Protein AF-A0A5P9XTA6-F1 (afdb_monomer_lite)

pLDDT: mean 73.74, std 13.55, range [32.59, 93.69]

Radius of gyration: 35.02 Å; chains: 1; bounding box: 62×52×84 Å

Structure (mmCIF, N/CA/C/O backbone):
data_AF-A0A5P9XTA6-F1
#
_entry.id   AF-A0A5P9XTA6-F1
#
loop_
_atom_site.group_PDB
_atom_site.id
_atom_site.type_symbol
_atom_site.label_atom_id
_atom_site.label_alt_id
_atom_site.label_comp_id
_atom_site.label_asym_id
_atom_site.label_entity_id
_atom_site.label_seq_id
_atom_site.pdbx_PDB_ins_code
_atom_site.Cartn_x
_atom_site.Cartn_y
_atom_site.Cartn_z
_atom_site.occupancy
_atom_site.B_iso_or_equiv
_atom_site.auth_seq_id
_atom_site.auth_comp_id
_atom_site.auth_asym_id
_atom_site.auth_atom_id
_atom_site.pdbx_PDB_model_num
ATOM 1 N N . MET A 1 1 ? -25.410 19.745 18.274 1.00 51.62 1 MET A N 1
ATOM 2 C CA . MET A 1 1 ? -26.693 19.089 17.943 1.00 51.62 1 MET A CA 1
ATOM 3 C C . MET A 1 1 ? -26.800 17.880 18.859 1.00 51.62 1 MET A C 1
ATOM 5 O O . MET A 1 1 ? -25.803 17.191 18.988 1.00 51.62 1 MET A O 1
ATOM 9 N N . THR A 1 2 ? -27.902 17.682 19.587 1.00 65.56 2 THR A N 1
ATOM 10 C CA . THR A 1 2 ? -28.025 16.529 20.500 1.00 65.56 2 THR A CA 1
ATOM 11 C C . THR A 1 2 ? -28.516 15.327 19.710 1.00 65.56 2 THR A C 1
ATOM 13 O O . THR A 1 2 ? -29.666 15.310 19.272 1.00 65.56 2 THR A O 1
ATOM 16 N N . ILE A 1 3 ? -27.634 14.355 19.515 1.00 70.25 3 ILE A N 1
ATOM 17 C CA . ILE A 1 3 ? -27.931 13.111 18.814 1.00 70.25 3 ILE A CA 1
ATOM 18 C C . ILE A 1 3 ? -28.858 12.260 19.687 1.00 70.25 3 ILE A C 1
ATOM 20 O O . ILE A 1 3 ? -28.579 12.024 20.864 1.00 70.25 3 ILE A O 1
ATOM 24 N N . LYS A 1 4 ? -29.983 11.814 19.117 1.00 70.50 4 LYS A N 1
ATOM 25 C CA . LYS A 1 4 ? -30.991 10.997 19.823 1.00 70.50 4 LYS A CA 1
ATOM 26 C C . LYS A 1 4 ? -30.857 9.502 19.532 1.00 70.50 4 LYS A C 1
ATOM 28 O O . LYS A 1 4 ? -31.325 8.688 20.331 1.00 70.50 4 LYS A O 1
ATOM 33 N N . ASN A 1 5 ? -30.219 9.144 18.417 1.00 77.31 5 ASN A N 1
ATOM 34 C CA . ASN A 1 5 ? -30.013 7.767 17.977 1.00 77.31 5 ASN A CA 1
ATOM 35 C C . ASN A 1 5 ? -28.515 7.452 17.871 1.00 77.31 5 ASN A C 1
ATOM 37 O O . ASN A 1 5 ? -27.747 8.211 17.290 1.00 77.31 5 ASN A O 1
ATOM 41 N N . ILE A 1 6 ? -28.106 6.298 18.397 1.00 76.44 6 ILE A N 1
ATOM 42 C CA . ILE A 1 6 ? -26.722 5.828 18.330 1.00 76.44 6 ILE A CA 1
ATOM 43 C C . ILE A 1 6 ? -26.200 5.662 16.893 1.00 76.44 6 ILE A C 1
ATOM 45 O O . ILE A 1 6 ? -25.005 5.823 16.674 1.00 76.44 6 ILE A O 1
ATOM 49 N N . GLU A 1 7 ? -27.071 5.383 15.918 1.00 78.62 7 GLU A N 1
ATOM 50 C CA . GLU A 1 7 ? -26.707 5.217 14.502 1.00 78.62 7 GLU A CA 1
ATOM 51 C C . GLU A 1 7 ? -26.104 6.490 13.893 1.00 78.62 7 GLU A C 1
ATOM 53 O O . GLU A 1 7 ? -25.181 6.409 13.086 1.00 78.62 7 GLU A O 1
ATOM 58 N N . GLU A 1 8 ? -26.544 7.666 14.346 1.00 78.50 8 GLU A N 1
ATOM 59 C CA . GLU A 1 8 ? -26.011 8.957 13.891 1.00 78.50 8 GLU A CA 1
ATOM 60 C C . GLU A 1 8 ? -24.544 9.144 14.315 1.00 78.50 8 GLU A C 1
ATOM 62 O O . GLU A 1 8 ? -23.771 9.776 13.599 1.00 78.50 8 GLU A O 1
ATOM 67 N N . LEU A 1 9 ? -24.114 8.529 15.427 1.00 80.06 9 LEU A N 1
ATOM 68 C CA . LEU A 1 9 ? -22.714 8.579 15.868 1.00 80.06 9 LEU A CA 1
ATOM 69 C C . LEU A 1 9 ? -21.790 7.778 14.946 1.00 80.06 9 LEU A C 1
ATOM 71 O O . LEU A 1 9 ? -20.617 8.116 14.815 1.00 80.06 9 LEU A O 1
ATOM 75 N N . PHE A 1 10 ? -22.290 6.729 14.290 1.00 81.50 10 PHE A N 1
ATOM 76 C CA . PHE A 1 10 ? -21.461 5.876 13.432 1.00 81.50 10 PHE A CA 1
ATOM 77 C C . PHE A 1 10 ? -21.059 6.538 12.112 1.00 81.50 10 PHE A C 1
ATOM 79 O O . PHE A 1 10 ? -20.103 6.070 11.489 1.00 81.50 10 PHE A O 1
ATOM 86 N N . VAL A 1 11 ? -21.746 7.616 11.719 1.00 83.50 11 VAL A N 1
ATOM 87 C CA . VAL A 1 11 ? -21.452 8.407 10.513 1.00 83.50 11 VAL A CA 1
ATOM 88 C C . VAL A 1 11 ? -20.092 9.103 10.612 1.00 83.50 11 VAL A C 1
ATOM 90 O O . VAL A 1 11 ? -19.448 9.353 9.598 1.00 83.50 11 VAL A O 1
ATOM 93 N N . HIS A 1 12 ? -19.633 9.398 11.828 1.00 83.25 12 HIS A N 1
ATOM 94 C CA . HIS A 1 12 ? -18.354 10.056 12.059 1.00 83.25 12 HIS A CA 1
ATOM 95 C C . HIS A 1 12 ? -17.208 9.047 12.206 1.00 83.25 12 HIS A C 1
ATOM 97 O O . HIS A 1 12 ? -17.403 7.921 12.674 1.00 83.25 12 HIS A O 1
ATOM 103 N N . ASP A 1 13 ? -15.988 9.478 11.878 1.00 81.12 13 ASP A N 1
ATOM 104 C CA . ASP A 1 13 ? -14.751 8.698 11.993 1.00 81.12 13 ASP A CA 1
ATOM 105 C C . ASP A 1 13 ? -13.675 9.438 12.798 1.00 81.12 13 ASP A C 1
ATOM 107 O O . ASP A 1 13 ? -13.728 10.657 12.979 1.00 81.12 13 ASP A O 1
ATOM 111 N N . GLY A 1 14 ? -12.686 8.684 13.287 1.00 84.19 14 GLY A N 1
ATOM 112 C CA . GLY A 1 14 ? -11.486 9.228 13.922 1.00 84.19 14 GLY A CA 1
ATOM 113 C C . GLY A 1 14 ? -11.786 10.206 15.062 1.00 84.19 14 GLY A C 1
ATOM 114 O O . GLY A 1 14 ? -12.495 9.876 16.011 1.00 84.19 14 GLY A O 1
ATOM 115 N N . SER A 1 15 ? -11.221 11.411 14.984 1.00 86.25 15 SER A N 1
ATOM 116 C CA . SER A 1 15 ? -11.354 12.426 16.037 1.00 86.25 15 SER A CA 1
ATOM 117 C C . SER A 1 15 ? -12.766 12.998 16.116 1.00 86.25 15 SER A C 1
ATOM 119 O O . SER A 1 15 ? -13.277 13.177 17.216 1.00 86.25 15 SER A O 1
ATOM 121 N N . ALA A 1 16 ? -13.427 13.213 14.974 1.00 85.75 16 ALA A N 1
ATOM 122 C CA . ALA A 1 16 ? -14.804 13.700 14.924 1.00 85.75 16 ALA A CA 1
ATOM 123 C C . ALA A 1 16 ? -15.766 12.725 15.617 1.00 85.75 16 ALA A C 1
ATOM 125 O O . ALA A 1 16 ? -16.627 13.149 16.383 1.00 85.75 16 ALA A O 1
ATOM 126 N N . PHE A 1 17 ? -15.562 11.419 15.418 1.00 89.69 17 PHE A N 1
ATOM 127 C CA . PHE A 1 17 ? -16.312 10.385 16.127 1.00 89.69 17 PHE A CA 1
ATOM 128 C C . PHE A 1 17 ? -16.151 10.495 17.643 1.00 89.69 17 PHE A C 1
ATOM 130 O O . PHE A 1 17 ? -17.142 10.582 18.362 1.00 89.69 17 PHE A O 1
ATOM 137 N N . VAL A 1 18 ? -14.909 10.510 18.138 1.00 87.88 18 VAL A N 1
ATOM 138 C CA . VAL A 1 18 ? -14.646 10.551 19.585 1.00 87.88 18 VAL A CA 1
ATOM 139 C C . VAL A 1 18 ? -15.237 11.819 20.203 1.00 87.88 18 VAL A C 1
ATOM 141 O O . VAL A 1 18 ? -15.896 11.739 21.238 1.00 87.88 18 VAL A O 1
ATOM 144 N N . THR A 1 19 ? -15.082 12.968 19.546 1.00 88.88 19 THR A N 1
ATOM 145 C CA . THR A 1 19 ? -15.654 14.240 20.002 1.00 88.88 19 THR A CA 1
ATOM 146 C C . THR A 1 19 ? -17.176 14.190 20.099 1.00 88.88 19 THR A C 1
ATOM 148 O O . THR A 1 19 ? -17.733 14.586 21.124 1.00 88.88 19 THR A O 1
ATOM 151 N N . GLU A 1 20 ? -17.864 13.654 19.089 1.00 87.38 20 GLU A N 1
ATOM 152 C CA . GLU A 1 20 ? -19.325 13.530 19.122 1.00 87.38 20 GLU A CA 1
ATOM 153 C C . GLU A 1 20 ? -19.800 12.550 20.201 1.00 87.38 20 GLU A C 1
ATOM 155 O O . GLU A 1 20 ? -20.785 12.818 20.891 1.00 87.38 20 GLU A O 1
ATOM 160 N N . VAL A 1 21 ? -19.082 11.449 20.432 1.00 86.94 21 VAL A N 1
ATOM 161 C CA . VAL A 1 21 ? -19.415 10.515 21.517 1.00 86.94 21 VAL A CA 1
ATOM 162 C C . VAL A 1 21 ? -19.277 11.193 22.887 1.00 86.94 21 VAL A C 1
ATOM 164 O O . VAL A 1 21 ? -20.166 11.050 23.726 1.00 86.94 21 VAL A O 1
ATOM 167 N N . TYR A 1 22 ? -18.221 11.981 23.108 1.00 88.50 22 TYR A N 1
ATOM 168 C CA . TYR A 1 22 ? -18.031 12.746 24.347 1.00 88.50 22 TYR A CA 1
ATOM 169 C C . TYR A 1 22 ? -19.138 13.784 24.561 1.00 88.50 22 TYR A C 1
ATOM 171 O O . TYR A 1 22 ? -19.778 13.801 25.616 1.00 88.50 22 TYR A O 1
ATOM 179 N N . ARG A 1 23 ? -19.441 14.589 23.539 1.00 86.56 23 ARG A N 1
ATOM 180 C CA . ARG A 1 23 ? -20.493 15.613 23.615 1.00 86.56 23 ARG A CA 1
ATOM 181 C C . ARG A 1 23 ? -21.864 15.019 23.902 1.00 86.56 23 ARG A C 1
ATOM 183 O O . ARG A 1 23 ? -22.641 15.605 24.653 1.00 86.56 23 ARG A O 1
ATOM 190 N N . ASN A 1 24 ? -22.180 13.868 23.313 1.00 83.94 24 ASN A N 1
ATOM 191 C CA . ASN A 1 24 ? -23.511 13.286 23.437 1.00 83.94 24 ASN A CA 1
ATOM 192 C C . ASN A 1 24 ? -23.674 12.434 24.701 1.00 83.94 24 ASN A C 1
ATOM 194 O O . ASN A 1 24 ? -24.715 12.558 25.346 1.00 83.94 24 ASN A O 1
ATOM 198 N N . LEU A 1 25 ? -22.664 11.641 25.086 1.00 81.44 25 LEU A N 1
ATOM 199 C CA . LEU A 1 25 ? -22.744 10.726 26.236 1.00 81.44 25 LEU A CA 1
ATOM 200 C C . LEU A 1 25 ? -22.293 11.343 27.562 1.00 81.44 25 LEU A C 1
ATOM 202 O O . LEU A 1 25 ? -22.890 11.043 28.597 1.00 81.44 25 LEU A O 1
ATOM 206 N N . LEU A 1 26 ? -21.247 12.173 27.530 1.00 82.81 26 LEU A N 1
ATOM 207 C CA . LEU A 1 26 ? -20.616 12.776 28.712 1.00 82.81 26 LEU A CA 1
ATOM 208 C C . LEU A 1 26 ? -20.954 14.268 28.875 1.00 82.81 26 LEU A C 1
ATOM 210 O O . LEU A 1 26 ? -20.528 14.875 29.849 1.00 82.81 26 LEU A O 1
ATOM 214 N N . LYS A 1 27 ? -21.665 14.874 27.910 1.00 84.00 27 LYS A N 1
ATOM 215 C CA . LYS A 1 27 ? -22.049 16.303 27.894 1.00 84.00 27 LYS A CA 1
ATOM 216 C C . LYS A 1 27 ? -20.877 17.277 28.081 1.00 84.00 27 LYS A C 1
ATOM 218 O O . LYS A 1 27 ? -21.068 18.418 28.497 1.00 84.00 27 LYS A O 1
ATOM 223 N N . ARG A 1 28 ? -19.671 16.852 27.702 1.00 82.44 28 ARG A N 1
ATOM 224 C CA . ARG A 1 28 ? -18.434 17.640 27.759 1.00 82.44 28 ARG A CA 1
ATOM 225 C C . ARG A 1 28 ? -17.606 17.452 26.496 1.00 82.44 28 ARG A C 1
ATOM 227 O O . ARG A 1 28 ? -17.789 16.474 25.774 1.00 82.44 28 ARG A O 1
ATOM 234 N N . GLU A 1 29 ? -16.665 18.360 26.262 1.00 85.06 29 GLU A N 1
ATOM 235 C CA . GLU A 1 29 ? -15.623 18.136 25.259 1.00 85.06 29 GLU A CA 1
ATOM 236 C C . GLU A 1 29 ? -14.645 17.047 25.720 1.00 85.06 29 GLU A C 1
ATOM 238 O O . GLU A 1 29 ? -14.406 16.895 26.930 1.00 85.06 29 GLU A O 1
ATOM 243 N N . PRO A 1 30 ? -14.056 16.292 24.777 1.00 86.31 30 PRO A N 1
ATOM 244 C CA . PRO A 1 30 ? -12.932 15.440 25.100 1.00 86.31 30 PRO A CA 1
ATOM 245 C C . PRO A 1 30 ? -11.736 16.295 25.519 1.00 86.31 30 PRO A C 1
ATOM 247 O O . PRO A 1 30 ? -11.372 17.278 24.877 1.00 86.31 30 PRO A O 1
ATOM 250 N N . ASP A 1 31 ? -11.116 15.888 26.612 1.00 86.75 31 ASP A N 1
ATOM 251 C CA . ASP A 1 31 ? -9.788 16.322 27.005 1.00 86.75 31 ASP A CA 1
ATOM 252 C C . ASP A 1 31 ? -8.740 15.756 26.034 1.00 86.75 31 ASP A C 1
ATOM 254 O O . ASP A 1 31 ? -8.951 14.708 25.421 1.00 86.75 31 ASP A O 1
ATOM 258 N N . GLU A 1 32 ? -7.596 16.429 25.894 1.00 84.38 32 GLU A N 1
ATOM 259 C CA . GLU A 1 32 ? -6.539 16.019 24.956 1.00 84.38 32 GLU A CA 1
ATOM 260 C C . GLU A 1 32 ? -6.061 14.580 25.225 1.00 84.38 32 GLU A C 1
ATOM 262 O O . GLU A 1 32 ? -5.928 13.772 24.303 1.00 84.38 32 GLU A O 1
ATOM 267 N N . HIS A 1 33 ? -5.916 14.219 26.505 1.00 81.88 33 HIS A N 1
ATOM 268 C CA . HIS A 1 33 ? -5.574 12.863 26.927 1.00 81.88 33 HIS A CA 1
ATOM 269 C C . HIS A 1 33 ? -6.664 11.843 26.574 1.00 81.88 33 HIS A C 1
ATOM 271 O O . HIS A 1 33 ? -6.355 10.798 25.994 1.00 81.88 33 HIS A O 1
ATOM 277 N N . GLY A 1 34 ? -7.929 12.132 26.886 1.00 80.38 34 GLY A N 1
ATOM 278 C CA . GLY A 1 34 ? -9.067 11.289 26.524 1.00 80.38 34 GLY A CA 1
ATOM 279 C C . GLY A 1 34 ? -9.197 11.074 25.014 1.00 80.38 34 GLY A C 1
ATOM 280 O O . GLY A 1 34 ? -9.357 9.939 24.558 1.00 80.38 34 GLY A O 1
ATOM 281 N N . LEU A 1 35 ? -9.041 12.138 24.223 1.00 87.19 35 LEU A N 1
ATOM 282 C CA . LEU A 1 35 ? -9.085 12.072 22.764 1.00 87.19 35 LEU A CA 1
ATOM 283 C C . LEU A 1 35 ? -7.982 11.159 22.217 1.00 87.19 35 LEU A C 1
ATOM 285 O O . LEU A 1 35 ? -8.273 10.220 21.474 1.00 87.19 35 LEU A O 1
ATOM 289 N N . MET A 1 36 ? -6.727 11.385 22.621 1.00 81.38 36 MET A N 1
ATOM 290 C CA . MET A 1 36 ? -5.591 10.558 22.197 1.00 81.38 36 MET A CA 1
ATOM 291 C C . MET A 1 36 ? -5.749 9.095 22.618 1.00 81.38 36 MET A C 1
ATOM 293 O O . MET A 1 36 ? -5.411 8.191 21.854 1.00 81.38 36 MET A O 1
ATOM 297 N N . TYR A 1 37 ? -6.293 8.844 23.807 1.00 81.44 37 TYR A N 1
ATOM 298 C CA . TYR A 1 37 ? -6.523 7.495 24.308 1.00 81.44 37 TYR A CA 1
ATOM 299 C C . TYR A 1 37 ? -7.497 6.702 23.428 1.00 81.44 37 TYR A C 1
ATOM 301 O O . TYR A 1 37 ? -7.197 5.577 23.016 1.00 81.44 37 TYR A O 1
ATOM 309 N N . TYR A 1 38 ? -8.657 7.282 23.107 1.00 81.00 38 TYR A N 1
ATOM 310 C CA . TYR A 1 38 ? -9.660 6.601 22.285 1.00 81.00 38 TYR A CA 1
ATOM 311 C C . TYR A 1 38 ? -9.269 6.540 20.811 1.00 81.00 38 TYR A C 1
ATOM 313 O O . TYR A 1 38 ? -9.526 5.522 20.170 1.00 81.00 38 TYR A O 1
ATOM 321 N N . LEU A 1 39 ? -8.567 7.550 20.292 1.00 84.06 39 LEU A N 1
ATOM 322 C CA . LEU A 1 39 ? -7.939 7.472 18.973 1.00 84.06 39 LEU A CA 1
ATOM 323 C C . LEU A 1 39 ? -6.916 6.335 18.900 1.00 84.06 39 LEU A C 1
ATOM 325 O O . LEU A 1 39 ? -6.933 5.559 17.948 1.00 84.06 39 LEU A O 1
ATOM 329 N N . GLY A 1 40 ? -6.082 6.177 19.930 1.00 74.06 40 GLY A N 1
ATOM 330 C CA . GLY A 1 40 ? -5.137 5.067 20.036 1.00 74.06 40 GLY A CA 1
ATOM 331 C C . GLY A 1 40 ? -5.833 3.706 20.064 1.00 74.06 40 GLY A C 1
ATOM 332 O O . GLY A 1 40 ? -5.380 2.773 19.409 1.00 74.06 40 GLY A O 1
ATOM 333 N N . ARG A 1 41 ? -6.972 3.585 20.755 1.00 76.12 41 ARG A N 1
ATOM 334 C CA . ARG A 1 41 ? -7.782 2.355 20.751 1.00 76.12 41 ARG A CA 1
ATOM 335 C C . ARG A 1 41 ? -8.389 2.062 19.380 1.00 76.12 41 ARG A C 1
ATOM 337 O O . ARG A 1 41 ? -8.320 0.922 18.933 1.00 76.12 41 ARG A O 1
ATOM 344 N N . LEU A 1 42 ? -8.938 3.066 18.699 1.00 77.12 42 LEU A N 1
ATOM 345 C CA . LEU A 1 42 ? -9.445 2.899 17.333 1.00 77.12 42 LEU A CA 1
ATOM 346 C C . LEU A 1 42 ? -8.322 2.455 16.382 1.00 77.12 42 LEU A C 1
ATOM 348 O O . LEU A 1 42 ? -8.512 1.519 15.611 1.00 77.12 42 LEU A O 1
ATOM 352 N N . ALA A 1 43 ? -7.127 3.040 16.508 1.00 72.44 43 ALA A N 1
ATOM 353 C CA . ALA A 1 43 ? -5.945 2.630 15.748 1.00 72.44 43 ALA A CA 1
ATOM 354 C C . ALA A 1 43 ? -5.469 1.201 16.084 1.00 72.44 43 ALA A C 1
ATOM 356 O O . ALA A 1 43 ? -4.914 0.518 15.232 1.00 72.44 43 ALA A O 1
ATOM 357 N N . GLN A 1 44 ? -5.720 0.721 17.306 1.00 64.25 44 GLN A N 1
ATOM 358 C CA . GLN A 1 44 ? -5.440 -0.655 17.741 1.00 64.25 44 GLN A CA 1
ATOM 359 C C . GLN A 1 44 ? -6.522 -1.667 17.315 1.00 64.25 44 GLN A C 1
ATOM 361 O O . GLN A 1 44 ? -6.453 -2.830 17.712 1.00 64.25 44 GLN A O 1
ATOM 366 N N . GLY A 1 45 ? -7.523 -1.249 16.532 1.00 70.25 45 GLY A N 1
ATOM 367 C CA . GLY A 1 45 ? -8.566 -2.129 15.999 1.00 70.25 45 GLY A CA 1
ATOM 368 C C . GLY A 1 45 ? -9.780 -2.321 16.909 1.00 70.25 45 GLY A C 1
ATOM 369 O O . GLY A 1 45 ? -10.601 -3.197 16.643 1.00 70.25 45 GLY A O 1
ATOM 370 N N . TYR A 1 46 ? -9.929 -1.516 17.968 1.00 71.69 46 TYR A N 1
ATOM 371 C CA . TYR A 1 46 ? -11.177 -1.495 18.734 1.00 71.69 46 TYR A CA 1
ATOM 372 C C . TYR A 1 46 ? -12.314 -0.952 17.869 1.00 71.69 46 TYR A C 1
ATOM 374 O O . TYR A 1 46 ? -12.163 0.045 17.161 1.00 71.69 46 TYR A O 1
ATOM 382 N N . SER A 1 47 ? -13.484 -1.573 17.967 1.00 79.88 47 SER A N 1
ATOM 383 C CA . SER A 1 47 ? -14.665 -1.124 17.238 1.00 79.88 47 SER A CA 1
ATOM 384 C C . SER A 1 47 ? -15.265 0.146 17.853 1.00 79.88 47 SER A C 1
ATOM 386 O O . SER A 1 47 ? -15.228 0.365 19.068 1.00 79.88 47 SER A O 1
ATOM 388 N N . LYS A 1 48 ? -15.917 0.967 17.020 1.00 80.38 48 LYS A N 1
ATOM 389 C CA . LYS A 1 48 ? -16.688 2.143 17.470 1.00 80.38 48 LYS A CA 1
ATOM 390 C C . LYS A 1 48 ? -17.726 1.775 18.541 1.00 80.38 48 LYS A C 1
ATOM 392 O O . LYS A 1 48 ? -17.907 2.507 19.511 1.00 80.38 48 LYS A O 1
ATOM 397 N N . ALA A 1 49 ? -18.358 0.606 18.404 1.00 80.00 49 ALA A N 1
ATOM 398 C CA . ALA A 1 49 ? -19.313 0.082 19.377 1.00 80.00 49 ALA A CA 1
ATOM 399 C C . ALA A 1 49 ? -18.663 -0.191 20.746 1.00 80.00 49 ALA A C 1
ATOM 401 O O . ALA A 1 49 ? -19.249 0.123 21.780 1.00 80.00 49 ALA A O 1
ATOM 402 N N . GLU A 1 50 ? -17.440 -0.725 20.778 1.00 74.19 50 GLU A N 1
ATOM 403 C CA . GLU A 1 50 ? -16.703 -0.935 22.028 1.00 74.19 50 GLU A CA 1
ATOM 404 C C . GLU A 1 50 ? -16.290 0.379 22.684 1.00 74.19 50 GLU A C 1
ATOM 406 O O . GLU A 1 50 ? -16.378 0.493 23.905 1.00 74.19 50 GLU A O 1
ATOM 411 N N . VAL A 1 51 ? -15.881 1.374 21.893 1.00 80.88 51 VAL A N 1
ATOM 412 C CA . VAL A 1 51 ? -15.550 2.715 22.397 1.00 80.88 51 VAL A CA 1
ATOM 413 C C . VAL A 1 51 ? -16.779 3.370 23.031 1.00 80.88 51 VAL A C 1
ATOM 415 O O . VAL A 1 51 ? -16.707 3.826 24.172 1.00 80.88 51 VAL A O 1
ATOM 418 N N . ILE A 1 52 ? -17.929 3.333 22.350 1.00 84.31 52 ILE A N 1
ATOM 419 C CA . ILE A 1 52 ? -19.198 3.842 22.888 1.00 84.31 52 ILE A CA 1
ATOM 420 C C . ILE A 1 52 ? -19.592 3.095 24.166 1.00 84.31 52 ILE A C 1
ATOM 422 O O . ILE A 1 52 ? -19.946 3.724 25.159 1.00 84.31 52 ILE A O 1
ATOM 426 N N . ALA A 1 53 ? -19.496 1.763 24.182 1.00 80.31 53 ALA A N 1
ATOM 427 C CA . ALA A 1 53 ? -19.841 0.966 25.356 1.00 80.31 53 ALA A CA 1
ATOM 428 C C . ALA A 1 53 ? -18.902 1.223 26.550 1.00 80.31 53 ALA A C 1
ATOM 430 O O . ALA A 1 53 ? -19.356 1.202 27.693 1.00 80.31 53 ALA A O 1
ATOM 431 N N . GLN A 1 54 ? -17.610 1.474 26.308 1.00 78.50 54 GLN A N 1
ATOM 432 C CA . GLN A 1 54 ? -16.648 1.844 27.352 1.00 78.50 54 GLN A CA 1
ATOM 433 C C . GLN A 1 54 ? -16.958 3.221 27.939 1.00 78.50 54 GLN A C 1
ATOM 435 O O . GLN A 1 54 ? -17.035 3.348 29.161 1.00 78.50 54 GLN A O 1
ATOM 440 N N . LEU A 1 55 ? -17.202 4.219 27.086 1.00 80.88 55 LEU A N 1
ATOM 441 C CA . LEU A 1 55 ? -17.570 5.571 27.510 1.00 80.88 55 LEU A CA 1
ATOM 442 C C . LEU A 1 55 ? -18.909 5.586 28.256 1.00 80.88 55 LEU A C 1
ATOM 444 O O . LEU A 1 55 ? -19.007 6.184 29.321 1.00 80.88 55 LEU A O 1
ATOM 448 N N . ALA A 1 56 ? -19.903 4.838 27.776 1.00 79.38 56 ALA A N 1
ATOM 449 C CA . ALA A 1 56 ? -21.207 4.706 28.425 1.00 79.38 56 ALA A CA 1
ATOM 450 C C . ALA A 1 56 ? -21.177 3.920 29.747 1.00 79.38 56 ALA A C 1
ATOM 452 O O . ALA A 1 56 ? -22.120 3.995 30.532 1.00 79.38 56 ALA A O 1
ATOM 453 N N . LYS A 1 57 ? -20.127 3.125 29.987 1.00 73.94 57 LYS A N 1
ATOM 454 C CA . LYS A 1 57 ? -19.910 2.405 31.251 1.00 73.94 57 LYS A CA 1
ATOM 455 C C . LYS A 1 57 ? -19.070 3.213 32.246 1.00 73.94 57 LYS A C 1
ATOM 457 O O . LYS A 1 57 ? -19.011 2.842 33.418 1.00 73.94 57 LYS A O 1
ATOM 462 N N . SER A 1 58 ? -18.412 4.282 31.798 1.00 73.75 58 SER A N 1
ATOM 463 C CA . SER A 1 58 ? -17.721 5.205 32.694 1.00 73.75 58 SER A CA 1
ATOM 464 C C . SER A 1 58 ? -18.706 5.772 33.717 1.00 73.75 58 SER A C 1
ATOM 466 O O . SER A 1 58 ? -19.858 6.051 33.385 1.00 73.75 58 SER A O 1
ATOM 468 N N . ALA A 1 59 ? -18.239 5.979 34.950 1.00 61.75 59 ALA A N 1
ATOM 469 C CA . ALA A 1 59 ? -19.019 6.635 36.001 1.00 61.75 59 ALA A CA 1
ATOM 470 C C . ALA A 1 59 ? -19.425 8.076 35.628 1.00 61.75 59 ALA A C 1
ATOM 472 O O . ALA A 1 59 ? -20.315 8.641 36.250 1.00 61.75 59 ALA A O 1
ATOM 473 N N . GLU A 1 60 ? -18.784 8.646 34.607 1.00 64.75 60 GLU A N 1
ATOM 474 C CA . GLU A 1 60 ? -19.043 9.988 34.085 1.00 64.75 60 GLU A CA 1
ATOM 475 C C . GLU A 1 60 ? -20.214 10.056 33.086 1.00 64.75 60 GLU A C 1
ATOM 477 O O . GLU A 1 60 ? -20.548 11.137 32.610 1.00 64.75 60 GLU A O 1
ATOM 482 N N . CYS A 1 61 ? -20.833 8.930 32.711 1.00 68.62 61 CYS A N 1
ATOM 483 C CA . CYS A 1 61 ? -21.930 8.944 31.742 1.00 68.62 61 CYS A CA 1
ATOM 484 C C . CYS A 1 61 ? -23.245 9.412 32.381 1.00 68.62 61 CYS A C 1
ATOM 486 O O . CYS A 1 61 ? -23.870 8.684 33.150 1.00 68.62 61 CYS A O 1
ATOM 488 N N . GLU A 1 62 ? -23.700 10.607 32.003 1.00 62.34 62 GLU A N 1
ATOM 489 C CA . GLU A 1 62 ? -24.935 11.203 32.530 1.00 62.34 62 GLU A CA 1
ATOM 490 C C . GLU A 1 62 ? -26.203 10.700 31.818 1.00 62.34 62 GLU A C 1
ATOM 492 O O . GLU A 1 62 ? -27.290 10.699 32.390 1.00 62.34 62 GLU A O 1
ATOM 497 N N . THR A 1 63 ? -26.090 10.242 30.566 1.00 64.06 63 THR A N 1
ATOM 498 C CA . THR A 1 63 ? -27.247 10.134 29.650 1.00 64.06 63 THR A CA 1
ATOM 499 C C . THR A 1 63 ? -27.565 8.727 29.164 1.00 64.06 63 THR A C 1
ATOM 501 O O . THR A 1 63 ? -28.217 8.532 28.136 1.00 64.06 63 THR A O 1
ATOM 504 N N . GLN A 1 64 ? -27.186 7.712 29.941 1.00 61.91 64 GLN A N 1
ATOM 505 C CA . GLN A 1 64 ? -27.372 6.298 29.595 1.00 61.91 64 GLN A CA 1
ATOM 506 C C . GLN A 1 64 ? -28.836 5.907 29.266 1.00 61.91 64 GLN A C 1
ATOM 508 O O . GLN A 1 64 ? -29.080 4.898 28.600 1.00 61.91 64 GLN A O 1
ATOM 513 N N . ASN A 1 65 ? -29.813 6.702 29.723 1.00 61.50 65 ASN A N 1
ATOM 514 C CA . ASN A 1 65 ? -31.244 6.532 29.450 1.00 61.50 65 ASN A CA 1
ATOM 515 C C . ASN A 1 65 ? -31.805 7.428 28.330 1.00 61.50 65 ASN A C 1
ATOM 517 O O . ASN A 1 65 ? -32.930 7.183 27.904 1.00 61.50 65 ASN A O 1
ATOM 521 N N . GLU A 1 66 ? -31.076 8.444 27.866 1.00 66.31 66 GLU A N 1
ATOM 522 C CA . GLU A 1 66 ? -31.582 9.416 26.882 1.00 66.31 66 GLU A CA 1
ATOM 523 C C . GLU A 1 66 ? -31.321 8.988 25.434 1.00 66.31 66 GLU A C 1
ATOM 525 O O . GLU A 1 66 ? -32.096 9.322 24.539 1.00 66.31 66 GLU A O 1
ATOM 530 N N . VAL A 1 67 ? -30.245 8.230 25.195 1.00 72.25 67 VAL A N 1
ATOM 531 C CA . VAL A 1 67 ? -29.861 7.788 23.848 1.00 72.25 67 VAL A CA 1
ATOM 532 C C . VAL A 1 67 ? -30.566 6.481 23.492 1.00 72.25 67 VAL A C 1
ATOM 534 O O . VAL A 1 67 ? -30.333 5.425 24.096 1.00 72.25 67 VAL A O 1
ATOM 537 N N . VAL A 1 68 ? -31.410 6.533 22.462 1.00 74.00 68 VAL A N 1
ATOM 538 C CA . VAL A 1 68 ? -32.137 5.365 21.956 1.00 74.00 68 VAL A CA 1
ATOM 539 C C . VAL A 1 68 ? -31.139 4.383 21.328 1.00 74.00 68 VAL A C 1
ATOM 541 O O . VAL A 1 68 ? -30.299 4.759 20.515 1.00 74.00 68 VAL A O 1
ATOM 544 N N . GLY A 1 69 ? -31.207 3.109 21.731 1.00 74.94 69 GLY A N 1
ATOM 545 C CA . GLY A 1 69 ? -30.335 2.039 21.222 1.00 74.94 69 GLY A CA 1
ATOM 546 C C . GLY A 1 69 ? -29.045 1.800 22.019 1.00 74.94 69 GLY A C 1
ATOM 547 O O . GLY A 1 69 ? -28.460 0.722 21.901 1.00 74.94 69 GLY A O 1
ATOM 548 N N . LEU A 1 70 ? -28.647 2.713 22.913 1.00 78.38 70 LEU A N 1
ATOM 549 C CA . LEU A 1 70 ? -27.398 2.598 23.680 1.00 78.38 70 LEU A CA 1
ATOM 550 C C . LEU A 1 70 ? -27.359 1.362 24.590 1.00 78.38 70 LEU A C 1
ATOM 552 O O . LEU A 1 70 ? -26.403 0.590 24.555 1.00 78.38 70 LEU A O 1
ATOM 556 N N . LYS A 1 71 ? -28.429 1.104 25.353 1.00 76.19 71 LYS A N 1
ATOM 557 C CA . LYS A 1 71 ? -28.518 -0.088 26.219 1.00 76.19 71 LYS A CA 1
ATOM 558 C C . LYS A 1 71 ? -28.436 -1.394 25.433 1.00 76.19 71 LYS A C 1
ATOM 560 O O . LYS A 1 71 ? -27.799 -2.342 25.887 1.00 76.19 71 LYS A O 1
ATOM 565 N N . LYS A 1 72 ? -29.075 -1.444 24.260 1.00 79.88 72 LYS A N 1
ATOM 566 C CA . LYS A 1 72 ? -29.051 -2.619 23.381 1.00 79.88 72 LYS A CA 1
ATOM 567 C C . LYS A 1 72 ? -27.618 -2.893 22.923 1.00 79.88 72 LYS A C 1
ATOM 569 O O . LYS A 1 72 ? -27.129 -4.002 23.119 1.00 79.88 72 LYS A O 1
ATOM 574 N N . LEU A 1 73 ? -26.924 -1.856 22.454 1.00 79.88 73 LEU A N 1
ATOM 575 C CA . LEU A 1 73 ? -25.527 -1.940 22.042 1.00 79.88 73 LEU A CA 1
ATOM 576 C C . LEU A 1 73 ? -24.595 -2.352 23.192 1.00 79.88 73 LEU A C 1
ATOM 578 O O . LEU A 1 73 ? -23.714 -3.186 22.995 1.00 79.88 73 LEU A O 1
ATOM 582 N N . MET A 1 74 ? -24.799 -1.842 24.411 1.00 77.69 74 MET A N 1
ATOM 583 C CA . MET A 1 74 ? -24.032 -2.261 25.595 1.00 77.69 74 MET A CA 1
ATOM 584 C C . MET A 1 74 ? -24.235 -3.744 25.936 1.00 77.69 74 MET A C 1
ATOM 586 O O . MET A 1 74 ? -23.286 -4.444 26.284 1.00 77.69 74 MET A O 1
ATOM 590 N N . VAL A 1 75 ? -25.467 -4.249 25.834 1.00 75.94 75 VAL A N 1
ATOM 591 C CA . VAL A 1 75 ? -25.763 -5.667 26.086 1.00 75.94 75 VAL A CA 1
ATOM 592 C C . VAL A 1 75 ? -25.172 -6.549 24.989 1.00 75.94 75 VAL A C 1
ATOM 594 O O . VAL A 1 75 ? -24.611 -7.602 25.292 1.00 75.94 75 VAL A O 1
ATOM 597 N N . GLU A 1 76 ? -25.264 -6.130 23.729 1.00 73.94 76 GLU A N 1
ATOM 598 C CA . GLU A 1 76 ? -24.705 -6.852 22.585 1.00 73.94 76 GLU A CA 1
ATOM 599 C C . GLU A 1 76 ? -23.179 -6.894 22.629 1.00 73.94 76 GLU A C 1
ATOM 601 O O . GLU A 1 76 ? -22.614 -7.973 22.502 1.00 73.94 76 GLU A O 1
ATOM 606 N N . THR A 1 77 ? -22.508 -5.777 22.917 1.00 70.56 77 THR A N 1
ATOM 607 C CA . THR A 1 77 ? -21.046 -5.732 23.102 1.00 70.56 77 THR A CA 1
ATOM 608 C C . THR A 1 77 ? -20.596 -6.548 24.314 1.00 70.56 77 THR A C 1
ATOM 610 O O . THR A 1 77 ? -19.614 -7.286 24.238 1.00 70.56 77 THR A O 1
ATOM 613 N N . GLN A 1 78 ? -21.338 -6.519 25.425 1.00 68.00 78 GLN A N 1
ATOM 614 C CA . GLN A 1 78 ? -21.018 -7.337 26.597 1.00 68.00 78 GLN A CA 1
ATOM 615 C C . GLN A 1 78 ? -21.221 -8.836 26.329 1.00 68.00 78 GLN A C 1
ATOM 617 O O . GLN A 1 78 ? -20.407 -9.655 26.760 1.00 68.00 78 GLN A O 1
ATOM 622 N N . ARG A 1 79 ? -22.275 -9.212 25.593 1.00 65.31 79 ARG A N 1
ATOM 623 C CA . ARG A 1 79 ? -22.487 -10.586 25.115 1.00 65.31 79 ARG A CA 1
ATOM 624 C C . ARG A 1 79 ? -21.419 -10.985 24.111 1.00 65.31 79 ARG A C 1
ATOM 626 O O . ARG A 1 79 ? -20.932 -12.103 24.223 1.00 65.31 79 ARG A O 1
ATOM 633 N N . ALA A 1 80 ? -21.023 -10.079 23.213 1.00 62.19 80 ALA A N 1
ATOM 634 C CA . ALA A 1 80 ? -19.956 -10.263 22.233 1.00 62.19 80 ALA A CA 1
ATOM 635 C C . ALA A 1 80 ? -18.648 -10.665 22.929 1.00 62.19 80 ALA A C 1
ATOM 637 O O . ALA A 1 80 ? -18.011 -11.678 22.650 1.00 62.19 80 ALA A O 1
ATOM 638 N N . LYS A 1 81 ? -18.323 -9.901 23.966 1.00 61.19 81 LYS A N 1
ATOM 639 C CA . LYS A 1 81 ? -17.190 -10.170 24.832 1.00 61.19 81 LYS A CA 1
ATOM 640 C C . LYS A 1 81 ? -17.376 -11.480 25.610 1.00 61.19 81 LYS A C 1
ATOM 642 O O . LYS A 1 81 ? -16.447 -12.265 25.723 1.00 61.19 81 LYS A O 1
ATOM 647 N N . SER A 1 82 ? -18.577 -11.762 26.119 1.00 52.50 82 SER A N 1
ATOM 648 C CA . SER A 1 82 ? -18.879 -12.956 26.924 1.00 52.50 82 SER A CA 1
ATOM 649 C C . SER A 1 82 ? -18.874 -14.275 26.136 1.00 52.50 82 SER A C 1
ATOM 651 O O . SER A 1 82 ? -18.381 -15.268 26.667 1.00 52.50 82 SER A O 1
ATOM 653 N N . TRP A 1 83 ? -19.374 -14.324 24.893 1.00 48.66 83 TRP A N 1
ATOM 654 C CA . TRP A 1 83 ? -19.287 -15.532 24.055 1.00 48.66 83 TRP A CA 1
ATOM 655 C C . TRP A 1 83 ? -17.833 -15.818 23.668 1.00 48.66 83 TRP A C 1
ATOM 657 O O . TRP A 1 83 ? -17.402 -16.967 23.753 1.00 48.66 83 TRP A O 1
ATOM 667 N N . TYR A 1 84 ? -17.056 -14.766 23.386 1.00 42.94 84 TYR A N 1
ATOM 668 C CA . TYR A 1 84 ? -15.608 -14.838 23.205 1.00 42.94 84 TYR A CA 1
ATOM 669 C C . TYR A 1 84 ? -14.909 -15.389 24.467 1.00 42.94 84 TYR A C 1
ATOM 671 O O . TYR A 1 84 ? -14.174 -16.370 24.389 1.00 42.94 84 TYR A O 1
ATOM 679 N N . TRP A 1 85 ? -15.225 -14.883 25.666 1.00 41.62 85 TRP A N 1
ATOM 680 C CA . TRP A 1 85 ? -14.680 -15.420 26.925 1.00 41.62 85 TRP A CA 1
ATOM 681 C C . TRP A 1 85 ? -15.125 -16.856 27.237 1.00 41.62 85 TRP A C 1
ATOM 683 O O . TRP A 1 85 ? -14.360 -17.612 27.828 1.00 41.62 85 TRP A O 1
ATOM 693 N N . ARG A 1 86 ? -16.334 -17.277 26.844 1.00 53.41 86 ARG A N 1
ATOM 694 C CA . ARG A 1 86 ? -16.811 -18.659 27.060 1.00 53.41 86 ARG A CA 1
ATOM 695 C C . ARG A 1 86 ? -16.154 -19.667 26.115 1.00 53.41 86 ARG A C 1
ATOM 697 O O . ARG A 1 86 ? -15.985 -20.816 26.513 1.00 53.41 86 ARG A O 1
ATOM 704 N N . LEU A 1 87 ? -15.772 -19.250 24.908 1.00 49.09 87 LEU A N 1
ATOM 705 C CA . LEU A 1 87 ? -15.052 -20.090 23.944 1.00 49.09 87 LEU A CA 1
ATOM 706 C C . LEU A 1 87 ? -13.536 -20.111 24.186 1.00 49.09 87 LEU A C 1
ATOM 708 O O . LEU A 1 87 ? -12.920 -21.161 24.031 1.00 49.09 87 LEU A O 1
ATOM 712 N N . PHE A 1 88 ? -12.940 -18.996 24.620 1.00 42.50 88 PHE A N 1
ATOM 713 C CA . PHE A 1 88 ? -11.481 -18.854 24.741 1.00 42.50 88 PHE A CA 1
ATOM 714 C C . PHE A 1 88 ? -10.953 -18.791 26.190 1.00 42.50 88 PHE A C 1
ATOM 716 O O . PHE A 1 88 ? -9.749 -18.909 26.416 1.00 42.50 88 PHE A O 1
ATOM 723 N N . GLY A 1 89 ? -11.825 -18.705 27.200 1.00 42.69 89 GLY A N 1
ATOM 724 C CA . GLY A 1 89 ? -11.470 -18.576 28.624 1.00 42.69 89 GLY A CA 1
ATOM 725 C C . GLY A 1 89 ? -10.812 -19.796 29.287 1.00 42.69 89 GLY A C 1
ATOM 726 O O . GLY A 1 89 ? -10.516 -19.743 30.476 1.00 42.69 89 GLY A O 1
ATOM 727 N N . ARG A 1 90 ? -10.547 -20.891 28.555 1.00 49.47 90 ARG A N 1
ATOM 728 C CA . ARG A 1 90 ? -9.681 -21.991 29.038 1.00 49.47 90 ARG A CA 1
ATOM 729 C C . ARG A 1 90 ? -8.189 -21.774 28.751 1.00 49.47 90 ARG A C 1
ATOM 731 O O . ARG A 1 90 ? -7.370 -22.517 29.282 1.00 49.47 90 ARG A O 1
ATOM 738 N N . CYS A 1 91 ? -7.810 -20.765 27.964 1.00 43.06 91 CYS A N 1
ATOM 739 C CA . CYS A 1 91 ? -6.417 -20.520 27.577 1.00 43.06 91 CYS A CA 1
ATOM 740 C C . CYS A 1 91 ? -5.863 -19.224 28.191 1.00 43.06 91 CYS A C 1
ATOM 742 O O . CYS A 1 91 ? -5.482 -18.300 27.477 1.00 43.06 91 CYS A O 1
ATOM 744 N N . GLY A 1 92 ? -5.723 -19.178 29.520 1.00 45.66 92 GLY A N 1
ATOM 745 C CA . GLY A 1 92 ? -5.121 -18.049 30.258 1.00 45.66 92 GLY A CA 1
ATOM 746 C C . GLY A 1 92 ? -3.626 -17.786 29.991 1.00 45.66 92 GLY A C 1
ATOM 747 O O . GLY A 1 92 ? -2.987 -17.068 30.747 1.00 45.66 92 GLY A O 1
ATOM 748 N N . ARG A 1 93 ? -3.039 -18.373 28.940 1.00 47.22 93 ARG A N 1
ATOM 749 C CA . ARG A 1 93 ? -1.630 -18.193 28.547 1.00 47.22 93 ARG A CA 1
ATOM 750 C C . ARG A 1 93 ? -1.467 -17.395 27.243 1.00 47.22 93 ARG A C 1
ATOM 752 O O . ARG A 1 93 ? -0.346 -17.066 26.880 1.00 47.22 93 ARG A O 1
ATOM 759 N N . MET A 1 94 ? -2.562 -17.084 26.539 1.00 47.81 94 MET A N 1
ATOM 760 C CA . MET A 1 94 ? -2.511 -16.566 25.162 1.00 47.81 94 MET A CA 1
ATOM 761 C C . MET A 1 94 ? -2.674 -15.038 25.041 1.00 47.81 94 MET A C 1
ATOM 763 O O . MET A 1 94 ? -2.326 -14.477 24.006 1.00 47.81 94 MET A O 1
ATOM 767 N N . GLU A 1 95 ? -3.122 -14.341 26.093 1.00 48.84 95 GLU A N 1
ATOM 768 C CA . GLU A 1 95 ? -3.320 -12.876 26.084 1.00 48.84 95 GLU A CA 1
ATOM 769 C C . GLU A 1 95 ? -2.021 -12.094 25.822 1.00 48.84 95 GLU A C 1
ATOM 771 O O . GLU A 1 95 ? -1.997 -11.185 24.992 1.00 48.84 95 GLU A O 1
ATOM 776 N N . ALA A 1 96 ? -0.911 -12.491 26.454 1.00 50.94 96 ALA A N 1
ATOM 777 C CA . ALA A 1 96 ? 0.396 -11.862 26.240 1.00 50.94 96 ALA A CA 1
ATOM 778 C C . ALA A 1 96 ? 0.954 -12.126 24.827 1.00 50.94 96 ALA A C 1
ATOM 780 O O . ALA A 1 96 ? 1.580 -11.254 24.214 1.00 50.94 96 ALA A O 1
ATOM 781 N N . SER A 1 97 ? 0.694 -13.317 24.279 1.00 54.47 97 SER A N 1
ATOM 782 C CA . SER A 1 97 ? 1.118 -13.690 22.928 1.00 54.47 97 SER A CA 1
ATOM 783 C C . SER A 1 97 ? 0.363 -12.900 21.859 1.00 54.47 97 SER A C 1
ATOM 785 O O . SER A 1 97 ? 0.989 -12.425 20.916 1.00 54.47 97 SER A O 1
ATOM 787 N N . PHE A 1 98 ? -0.945 -12.678 22.024 1.00 54.62 98 PHE A N 1
ATOM 788 C CA . PHE A 1 98 ? -1.724 -11.871 21.080 1.00 54.62 98 PHE A CA 1
ATOM 789 C C . PHE A 1 98 ? -1.330 -10.396 21.099 1.00 54.62 98 PHE A C 1
ATOM 791 O O . PHE A 1 98 ? -1.175 -9.814 20.031 1.00 54.62 98 PHE A O 1
ATOM 798 N N . HIS A 1 99 ? -1.088 -9.811 22.275 1.00 56.62 99 HIS A N 1
ATOM 799 C CA . HIS A 1 99 ? -0.677 -8.406 22.366 1.00 56.62 99 HIS A CA 1
ATOM 800 C C . HIS A 1 99 ? 0.664 -8.153 21.662 1.00 56.62 99 HIS A C 1
ATOM 802 O O . HIS A 1 99 ? 0.862 -7.152 20.975 1.00 56.62 99 HIS A O 1
ATOM 808 N N . THR A 1 100 ? 1.577 -9.119 21.770 1.00 67.69 100 THR A N 1
ATOM 809 C CA . THR A 1 100 ? 2.860 -9.076 21.064 1.00 67.69 100 THR A CA 1
ATOM 810 C C . THR A 1 100 ? 2.667 -9.162 19.547 1.00 67.69 100 THR A C 1
ATOM 812 O O . THR A 1 100 ? 3.351 -8.469 18.798 1.00 67.69 100 THR A O 1
ATOM 815 N N . VAL A 1 101 ? 1.731 -9.992 19.077 1.00 71.62 101 VAL A N 1
ATOM 816 C CA . VAL A 1 101 ? 1.424 -10.132 17.645 1.00 71.62 101 VAL A CA 1
ATOM 817 C C . VAL A 1 101 ? 0.769 -8.866 17.092 1.00 71.62 101 VAL A C 1
ATOM 819 O O . VAL A 1 101 ? 1.188 -8.391 16.042 1.00 71.62 101 VAL A O 1
ATOM 822 N N . THR A 1 102 ? -0.186 -8.267 17.803 1.00 71.00 102 THR A N 1
ATOM 823 C CA . THR A 1 102 ? -0.838 -7.021 17.367 1.00 71.00 102 THR A CA 1
ATOM 824 C C . THR A 1 102 ? 0.144 -5.853 17.293 1.00 71.00 102 THR A C 1
ATOM 826 O O . THR A 1 102 ? 0.111 -5.087 16.335 1.00 71.00 102 THR A O 1
ATOM 829 N N . LEU A 1 103 ? 1.069 -5.745 18.255 1.00 71.62 103 LEU A N 1
ATOM 830 C CA . LEU A 1 103 ? 2.122 -4.724 18.230 1.00 71.62 103 LEU A CA 1
ATOM 831 C C . LEU A 1 103 ? 3.090 -4.928 17.059 1.00 71.62 103 LEU A C 1
ATOM 833 O O . LEU A 1 103 ? 3.456 -3.964 16.392 1.00 71.62 103 LEU A O 1
ATOM 837 N N . LYS A 1 104 ? 3.471 -6.180 16.775 1.00 77.50 104 LYS A N 1
ATOM 838 C CA . LYS A 1 104 ? 4.322 -6.505 15.622 1.00 77.50 104 LYS A CA 1
ATOM 839 C C . LYS A 1 104 ? 3.638 -6.205 14.290 1.00 77.50 104 LYS A C 1
ATOM 841 O O . LYS A 1 104 ? 4.305 -5.707 13.393 1.00 77.50 104 LYS A O 1
ATOM 846 N N . LEU A 1 105 ? 2.337 -6.469 14.163 1.00 70.69 105 LEU A N 1
ATOM 847 C CA . LEU A 1 105 ? 1.570 -6.127 12.961 1.00 70.69 105 LEU A CA 1
ATOM 848 C C . LEU A 1 105 ? 1.538 -4.613 12.731 1.00 70.69 105 LEU A C 1
ATOM 850 O O . LEU A 1 105 ? 1.926 -4.160 11.662 1.00 70.69 105 LEU A O 1
ATOM 854 N N . ALA A 1 106 ? 1.223 -3.827 13.764 1.00 68.25 106 ALA A N 1
ATOM 855 C CA . ALA A 1 106 ? 1.257 -2.367 13.665 1.00 68.25 106 ALA A CA 1
ATOM 856 C C . ALA A 1 106 ? 2.660 -1.836 13.311 1.00 68.25 106 ALA A C 1
ATOM 858 O O . ALA A 1 106 ? 2.809 -0.884 12.546 1.00 68.25 106 ALA A O 1
ATOM 859 N N . GLN A 1 107 ? 3.711 -2.462 13.848 1.00 80.88 107 GLN A N 1
ATOM 860 C CA . GLN A 1 107 ? 5.090 -2.101 13.528 1.00 80.88 107 GLN A CA 1
ATOM 861 C C . GLN A 1 107 ? 5.454 -2.434 12.072 1.00 80.88 107 GLN A C 1
ATOM 863 O O . GLN A 1 107 ? 6.149 -1.645 11.431 1.00 80.88 107 GLN A O 1
ATOM 868 N N . LEU A 1 108 ? 4.965 -3.560 11.542 1.00 82.19 108 LEU A N 1
ATOM 869 C CA . LEU A 1 108 ? 5.122 -3.926 10.134 1.00 82.19 108 LEU A CA 1
ATOM 870 C C . LEU A 1 108 ? 4.387 -2.956 9.209 1.00 82.19 108 LEU A C 1
ATOM 872 O O . LEU A 1 108 ? 4.967 -2.553 8.206 1.00 82.19 108 LEU A O 1
ATOM 876 N N . ASP A 1 109 ? 3.181 -2.516 9.564 1.00 78.75 109 ASP A N 1
ATOM 877 C CA . ASP A 1 109 ? 2.435 -1.527 8.776 1.00 78.75 109 ASP A CA 1
ATOM 878 C C . ASP A 1 109 ? 3.180 -0.186 8.699 1.00 78.75 109 ASP A C 1
ATOM 880 O O . ASP A 1 109 ? 3.316 0.404 7.625 1.00 78.75 109 ASP A O 1
ATOM 884 N N . ILE A 1 110 ? 3.752 0.270 9.820 1.00 80.81 110 ILE A N 1
ATOM 885 C CA . ILE A 1 110 ? 4.595 1.476 9.855 1.00 80.81 110 ILE A CA 1
ATOM 886 C C . ILE A 1 110 ? 5.847 1.291 8.989 1.00 80.81 110 ILE A C 1
ATOM 888 O O . ILE A 1 110 ? 6.270 2.217 8.291 1.00 80.81 110 ILE A O 1
ATOM 892 N N . GLN A 1 111 ? 6.464 0.110 9.033 1.00 87.38 111 GLN A N 1
ATOM 893 C CA . GLN A 1 111 ? 7.654 -0.185 8.241 1.00 87.38 111 GLN A CA 1
ATOM 894 C C . GLN A 1 111 ? 7.333 -0.235 6.741 1.00 87.38 111 GLN A C 1
ATOM 896 O O . GLN A 1 111 ? 8.073 0.358 5.960 1.00 87.38 111 GLN A O 1
ATOM 901 N N . LEU A 1 112 ? 6.210 -0.845 6.356 1.00 86.19 112 LEU A N 1
ATOM 902 C CA . LEU A 1 112 ? 5.703 -0.868 4.982 1.00 86.19 112 LEU A CA 1
ATOM 903 C C . LEU A 1 112 ? 5.399 0.538 4.458 1.00 86.19 112 LEU A C 1
ATOM 905 O O . LEU A 1 112 ? 5.764 0.879 3.334 1.00 86.19 112 LEU A O 1
ATOM 909 N N . ALA A 1 113 ? 4.782 1.391 5.278 1.00 81.69 113 ALA A N 1
ATOM 910 C CA . ALA A 1 113 ? 4.529 2.778 4.903 1.00 81.69 113 ALA A CA 1
ATOM 911 C C . ALA A 1 113 ? 5.839 3.534 4.618 1.00 81.69 113 ALA A C 1
ATOM 913 O O . ALA A 1 113 ? 5.942 4.234 3.610 1.00 81.69 113 ALA A O 1
ATOM 914 N N . ARG A 1 114 ? 6.869 3.342 5.454 1.00 89.00 114 ARG A N 1
ATOM 915 C CA . ARG A 1 114 ? 8.197 3.943 5.241 1.00 89.00 114 ARG A CA 1
ATOM 916 C C . ARG A 1 114 ? 8.876 3.419 3.984 1.00 89.00 114 ARG A C 1
ATOM 918 O O . ARG A 1 114 ? 9.436 4.210 3.231 1.00 89.00 114 ARG A O 1
ATOM 925 N N . THR A 1 115 ? 8.836 2.110 3.734 1.00 87.94 115 THR A N 1
ATOM 926 C CA . THR A 1 115 ? 9.430 1.549 2.512 1.00 87.94 115 THR A CA 1
ATOM 927 C C . THR A 1 115 ? 8.722 2.070 1.270 1.00 87.94 115 THR A C 1
ATOM 929 O O . THR A 1 115 ? 9.391 2.435 0.312 1.00 87.94 115 THR A O 1
ATOM 932 N N . ASN A 1 116 ? 7.395 2.203 1.308 1.00 90.56 116 ASN A N 1
ATOM 933 C CA . ASN A 1 116 ? 6.629 2.762 0.195 1.00 90.56 116 ASN A CA 1
ATOM 934 C C . ASN A 1 116 ? 6.969 4.238 -0.054 1.00 90.56 116 ASN A C 1
ATOM 936 O O . ASN A 1 116 ? 7.104 4.645 -1.204 1.00 90.56 116 ASN A O 1
ATOM 940 N N . GLN A 1 117 ? 7.183 5.030 1.001 1.00 90.00 117 GLN A N 1
ATOM 941 C CA . GLN A 1 117 ? 7.672 6.406 0.861 1.00 90.00 117 GLN A CA 1
ATOM 942 C C . GLN A 1 117 ? 9.073 6.463 0.236 1.00 90.00 117 GLN A C 1
ATOM 944 O O . GLN A 1 117 ? 9.315 7.284 -0.647 1.00 90.00 117 GLN A O 1
ATOM 949 N N . HIS A 1 118 ? 9.987 5.580 0.649 1.00 90.44 118 HIS A N 1
ATOM 950 C CA . HIS A 1 118 ? 11.315 5.491 0.038 1.00 90.44 118 HIS A CA 1
ATOM 951 C C . HIS A 1 118 ? 11.254 5.076 -1.435 1.00 90.44 118 HIS A C 1
ATOM 953 O O . HIS A 1 118 ? 11.980 5.645 -2.245 1.00 90.44 118 HIS A O 1
ATOM 959 N N . LEU A 1 119 ? 10.383 4.129 -1.795 1.00 92.12 119 LEU A N 1
ATOM 960 C CA . LEU A 1 119 ? 10.181 3.728 -3.189 1.00 92.12 119 LEU A CA 1
ATOM 961 C C . LEU A 1 119 ? 9.658 4.894 -4.031 1.00 92.12 119 LEU A C 1
ATOM 963 O O . LEU A 1 119 ? 10.196 5.137 -5.106 1.00 92.12 119 LEU A O 1
ATOM 967 N N . ALA A 1 120 ? 8.690 5.662 -3.521 1.00 89.19 120 ALA A N 1
ATOM 968 C CA . ALA A 1 120 ? 8.187 6.851 -4.208 1.00 89.19 120 ALA A CA 1
ATOM 969 C C . ALA A 1 120 ? 9.294 7.897 -4.438 1.00 89.19 120 ALA A C 1
ATOM 971 O O . ALA A 1 120 ? 9.428 8.416 -5.543 1.00 89.19 120 ALA A O 1
ATOM 972 N N . PHE A 1 121 ? 10.135 8.149 -3.429 1.00 93.69 121 PHE A N 1
ATOM 973 C CA . PHE A 1 121 ? 11.281 9.054 -3.558 1.00 93.69 121 PHE A CA 1
ATOM 974 C C . PHE A 1 121 ? 12.297 8.573 -4.605 1.00 93.69 121 PHE A C 1
ATOM 976 O O . PHE A 1 121 ? 12.768 9.356 -5.428 1.00 93.69 121 PHE A O 1
ATOM 983 N N . LEU A 1 122 ? 12.636 7.280 -4.596 1.00 92.31 122 LEU A N 1
ATOM 984 C CA . LEU A 1 122 ? 13.553 6.707 -5.584 1.00 92.31 122 LEU A CA 1
ATOM 985 C C . LEU A 1 122 ? 12.971 6.784 -6.997 1.00 92.31 122 LEU A C 1
ATOM 987 O O . LEU A 1 122 ? 13.692 7.118 -7.933 1.00 92.31 122 LEU A O 1
ATOM 991 N N . GLN A 1 123 ? 11.674 6.528 -7.150 1.00 91.94 123 GLN A N 1
ATOM 992 C CA . GLN A 1 123 ? 10.986 6.626 -8.432 1.00 91.94 123 GLN A CA 1
ATOM 993 C C . GLN A 1 123 ? 11.011 8.060 -8.976 1.00 91.94 123 GLN A C 1
ATOM 995 O O . GLN A 1 123 ? 11.279 8.263 -10.158 1.00 91.94 123 GLN A O 1
ATOM 1000 N N . GLU A 1 124 ? 10.806 9.060 -8.119 1.00 91.81 124 GLU A N 1
ATOM 1001 C CA . GLU A 1 124 ? 10.919 10.471 -8.495 1.00 91.81 124 GLU A CA 1
ATOM 1002 C C . GLU A 1 124 ? 12.354 10.836 -8.911 1.00 91.81 124 GLU A C 1
ATOM 1004 O O . GLU A 1 124 ? 12.561 11.472 -9.945 1.00 91.81 124 GLU A O 1
ATOM 1009 N N . ALA A 1 125 ? 13.364 10.362 -8.175 1.00 90.44 125 ALA A N 1
ATOM 1010 C CA . ALA A 1 125 ? 14.766 10.578 -8.530 1.00 90.44 125 ALA A CA 1
ATOM 1011 C C . ALA A 1 125 ? 15.128 9.957 -9.893 1.00 90.44 125 ALA A C 1
ATOM 1013 O O . ALA A 1 125 ? 15.793 10.601 -10.708 1.00 90.44 125 ALA A O 1
ATOM 1014 N N . VAL A 1 126 ? 14.652 8.738 -10.172 1.00 93.44 126 VAL A N 1
ATOM 1015 C CA . VAL A 1 126 ? 14.832 8.078 -11.476 1.00 93.44 126 VAL A CA 1
ATOM 1016 C C . VAL A 1 126 ? 14.110 8.847 -12.583 1.00 93.44 126 VAL A C 1
ATOM 1018 O O . VAL A 1 126 ? 14.681 9.041 -13.654 1.00 93.44 126 VAL A O 1
ATOM 1021 N N . GLN A 1 127 ? 12.898 9.353 -12.338 1.00 92.19 127 GLN A N 1
ATOM 1022 C CA . GLN A 1 127 ? 12.171 10.183 -13.308 1.00 92.19 127 GLN A CA 1
ATOM 1023 C C . GLN A 1 127 ? 12.899 11.493 -13.634 1.00 92.19 127 GLN A C 1
ATOM 1025 O O . GLN A 1 127 ? 12.896 11.944 -14.777 1.00 92.19 127 GLN A O 1
ATOM 1030 N N . ILE A 1 128 ? 13.538 12.118 -12.647 1.00 92.25 128 ILE A N 1
ATOM 1031 C CA . ILE A 1 128 ? 14.331 13.331 -12.873 1.00 92.25 128 ILE A CA 1
ATOM 1032 C C . ILE A 1 128 ? 15.583 12.996 -13.688 1.00 92.25 128 ILE A C 1
ATOM 1034 O O . ILE A 1 128 ? 15.890 13.691 -14.657 1.00 92.25 128 ILE A O 1
ATOM 1038 N N . ALA A 1 129 ? 16.284 11.917 -13.331 1.00 88.06 129 ALA A N 1
ATOM 1039 C CA . ALA A 1 129 ? 17.474 11.475 -14.049 1.00 88.06 129 ALA A CA 1
ATOM 1040 C C . ALA A 1 129 ? 17.159 11.112 -15.510 1.00 88.06 129 ALA A C 1
ATOM 1042 O O . ALA A 1 129 ? 17.851 11.581 -16.414 1.00 88.06 129 ALA A O 1
ATOM 1043 N N . THR A 1 130 ? 16.086 10.356 -15.754 1.00 87.88 130 THR A N 1
ATOM 1044 C CA . THR A 1 130 ? 15.633 9.980 -17.106 1.00 87.88 130 THR A CA 1
ATOM 1045 C C . THR A 1 130 ? 15.269 11.202 -17.938 1.00 87.88 130 THR A C 1
ATOM 1047 O O . THR A 1 130 ? 15.819 11.353 -19.022 1.00 87.88 130 THR A O 1
ATOM 1050 N N . LYS A 1 131 ? 14.482 12.147 -17.407 1.00 88.69 131 LYS A N 1
ATOM 1051 C CA . LYS A 1 131 ? 14.192 13.417 -18.101 1.00 88.69 131 LYS A CA 1
ATOM 1052 C C . LYS A 1 131 ? 15.450 14.218 -18.423 1.00 88.69 131 LYS A C 1
ATOM 1054 O O . LYS A 1 131 ? 15.578 14.762 -19.514 1.00 88.69 131 LYS A O 1
ATOM 1059 N N . SER A 1 132 ? 16.396 14.297 -17.485 1.00 87.56 132 SER A N 1
ATOM 1060 C CA . SER A 1 132 ? 17.659 15.001 -17.735 1.00 87.56 132 SER A CA 1
ATOM 1061 C C . SER A 1 132 ? 18.483 14.324 -18.836 1.00 87.56 132 SER A C 1
ATOM 1063 O O . SER A 1 132 ? 19.108 15.002 -19.652 1.00 87.56 132 SER A O 1
ATOM 1065 N N . HIS A 1 133 ? 18.444 12.991 -18.889 1.00 88.44 133 HIS A N 1
ATOM 1066 C CA . HIS A 1 133 ? 19.110 12.206 -19.912 1.00 88.44 133 HIS A CA 1
ATOM 1067 C C . HIS A 1 133 ? 18.428 12.353 -21.277 1.00 88.44 133 HIS A C 1
ATOM 1069 O O . HIS A 1 133 ? 19.124 12.601 -22.255 1.00 88.44 133 HIS A O 1
ATOM 1075 N N . GLU A 1 134 ? 17.095 12.296 -21.348 1.00 87.69 134 GLU A N 1
ATOM 1076 C CA . GLU A 1 134 ? 16.317 12.586 -22.563 1.00 87.69 134 GLU A CA 1
ATOM 1077 C C . GLU A 1 134 ? 16.680 13.960 -23.128 1.00 87.69 134 GLU A C 1
ATOM 1079 O O . GLU A 1 134 ? 17.027 14.081 -24.299 1.00 87.69 134 GLU A O 1
ATOM 1084 N N . GLN A 1 135 ? 16.715 14.982 -22.274 1.00 88.56 135 GLN A N 1
ATOM 1085 C CA . GLN A 1 135 ? 17.050 16.342 -22.682 1.00 88.56 135 GLN A CA 1
ATOM 1086 C C . GLN A 1 135 ? 18.506 16.465 -23.171 1.00 88.56 135 GLN A C 1
ATOM 1088 O O . GLN A 1 135 ? 18.801 17.205 -24.111 1.00 88.56 135 GLN A O 1
ATOM 1093 N N . TYR A 1 136 ? 19.439 15.725 -22.567 1.00 87.81 136 TYR A N 1
ATOM 1094 C CA . TYR A 1 136 ? 20.816 15.631 -23.056 1.00 87.81 136 TYR A CA 1
ATOM 1095 C C . TYR A 1 136 ? 20.900 14.912 -24.413 1.00 87.81 136 TYR A C 1
ATOM 1097 O O . TYR A 1 136 ? 21.611 15.374 -25.307 1.00 87.81 136 TYR A O 1
ATOM 1105 N N . MET A 1 137 ? 20.146 13.827 -24.594 1.00 85.06 137 MET A N 1
ATOM 1106 C CA . MET A 1 137 ? 20.090 13.071 -25.845 1.00 85.06 137 MET A CA 1
ATOM 1107 C C . MET A 1 137 ? 19.466 13.886 -26.980 1.00 85.06 137 MET A C 1
ATOM 1109 O O . MET A 1 137 ? 20.025 13.900 -28.074 1.00 85.06 137 MET A O 1
ATOM 1113 N N . GLU A 1 138 ? 18.388 14.634 -26.729 1.00 86.69 138 GLU A N 1
ATOM 1114 C CA . GLU A 1 138 ? 17.811 15.566 -27.709 1.00 86.69 138 GLU A CA 1
ATOM 1115 C C . GLU A 1 138 ? 18.833 16.614 -28.159 1.00 86.69 138 GLU A C 1
ATOM 1117 O O . GLU A 1 138 ? 18.962 16.889 -29.353 1.00 86.69 138 GLU A O 1
ATOM 1122 N N . ASN A 1 139 ? 19.624 17.151 -27.224 1.00 89.31 139 ASN A N 1
ATOM 1123 C CA . ASN A 1 139 ? 20.693 18.091 -27.554 1.00 89.31 139 ASN A CA 1
ATOM 1124 C C . ASN A 1 139 ? 21.770 17.451 -28.439 1.00 89.31 139 ASN A C 1
ATOM 1126 O O . ASN A 1 139 ? 22.212 18.080 -29.401 1.00 89.31 139 ASN A O 1
ATOM 1130 N N . ILE A 1 140 ? 22.180 16.210 -28.154 1.00 80.50 140 ILE A N 1
ATOM 1131 C CA . ILE A 1 140 ? 23.136 15.482 -29.001 1.00 80.50 140 ILE A CA 1
ATOM 1132 C C . ILE A 1 140 ? 22.543 15.229 -30.385 1.00 80.50 140 ILE A C 1
ATOM 1134 O O . ILE A 1 140 ? 23.208 15.508 -31.378 1.00 80.50 140 ILE A O 1
ATOM 1138 N N . VAL A 1 141 ? 21.307 14.736 -30.474 1.00 83.88 141 VAL A N 1
ATOM 1139 C CA . VAL A 1 141 ? 20.635 14.475 -31.757 1.00 83.88 141 VAL A CA 1
ATOM 1140 C C . VAL A 1 141 ? 20.560 15.754 -32.583 1.00 83.88 141 VAL A C 1
ATOM 1142 O O . VAL A 1 141 ? 20.884 15.743 -33.768 1.00 83.88 141 VAL A O 1
ATOM 1145 N N . HIS A 1 142 ? 20.218 16.877 -31.953 1.00 81.00 142 HIS A N 1
ATOM 1146 C CA . HIS A 1 142 ? 20.191 18.174 -32.613 1.00 81.00 142 HIS A CA 1
ATOM 1147 C C . HIS A 1 142 ? 21.585 18.613 -33.093 1.00 81.00 142 HIS A C 1
ATOM 1149 O O . HIS A 1 142 ? 21.728 19.084 -34.219 1.00 81.00 142 HIS A O 1
ATOM 1155 N N . GLN A 1 143 ? 22.633 18.419 -32.286 1.00 80.19 143 GLN A N 1
ATOM 1156 C CA . GLN A 1 143 ? 24.016 18.707 -32.688 1.00 80.19 143 GLN A CA 1
ATOM 1157 C C . GLN A 1 143 ? 24.485 17.813 -33.844 1.00 80.19 143 GLN A C 1
ATOM 1159 O O . GLN A 1 143 ? 25.101 18.300 -34.790 1.00 80.19 143 GLN A O 1
ATOM 1164 N N . VAL A 1 144 ? 24.168 16.519 -33.809 1.00 78.06 144 VAL A N 1
ATOM 1165 C 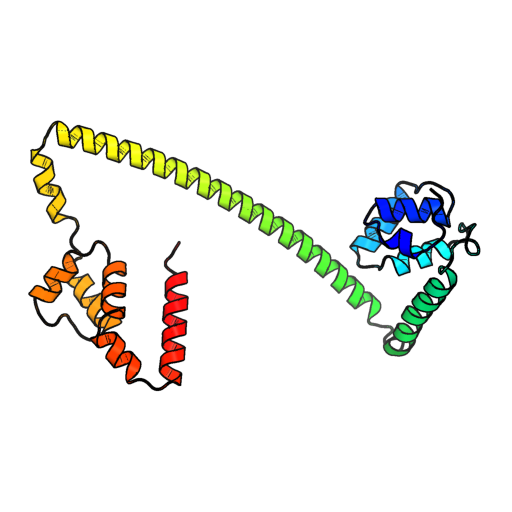CA . VAL A 1 144 ? 24.494 15.571 -34.883 1.00 78.06 144 VAL A CA 1
ATOM 1166 C C . VAL A 1 144 ? 23.761 15.944 -36.172 1.00 78.06 144 VAL A C 1
ATOM 1168 O O . VAL A 1 144 ? 24.395 15.994 -37.226 1.00 78.06 144 VAL A O 1
ATOM 1171 N N . ALA A 1 145 ? 22.477 16.306 -36.090 1.00 76.88 145 ALA A N 1
ATOM 1172 C CA . ALA A 1 145 ? 21.706 16.788 -37.235 1.00 76.88 145 ALA A CA 1
ATOM 1173 C C . ALA A 1 145 ? 22.333 18.051 -37.851 1.00 76.88 145 ALA A C 1
ATOM 1175 O O . ALA A 1 145 ? 22.454 18.155 -39.071 1.00 76.88 145 ALA A O 1
ATOM 1176 N N . GLN A 1 146 ? 22.804 18.988 -37.020 1.00 77.94 146 GLN A N 1
ATOM 1177 C CA . GLN A 1 146 ? 23.537 20.166 -37.494 1.00 77.94 146 GLN A CA 1
ATOM 1178 C C . GLN A 1 146 ? 24.843 19.793 -38.210 1.00 77.94 146 GLN A C 1
ATOM 1180 O O . GLN A 1 146 ? 25.143 20.353 -39.264 1.00 77.94 146 GLN A O 1
ATOM 1185 N N . ILE A 1 147 ? 25.606 18.832 -37.683 1.00 72.06 147 ILE A N 1
ATOM 1186 C CA . ILE A 1 147 ? 26.859 18.361 -38.297 1.00 72.06 147 ILE A CA 1
ATOM 1187 C C . ILE A 1 147 ? 26.594 17.669 -39.642 1.00 72.06 147 ILE A C 1
ATOM 1189 O O . ILE A 1 147 ? 27.307 17.921 -40.613 1.00 72.06 147 ILE A O 1
ATOM 1193 N N . GLN A 1 148 ? 25.547 16.848 -39.740 1.00 68.94 148 GLN A N 1
ATOM 1194 C CA . GLN A 1 148 ? 25.158 16.169 -40.983 1.00 68.94 148 GLN A CA 1
ATOM 1195 C C . GLN A 1 148 ? 24.717 17.144 -42.081 1.00 68.94 148 GLN A C 1
ATOM 1197 O O . GLN A 1 148 ? 25.001 16.906 -43.253 1.00 68.94 148 GLN A O 1
ATOM 1202 N N . ILE A 1 149 ? 24.082 18.265 -41.717 1.00 73.44 149 ILE A N 1
ATOM 1203 C CA . ILE A 1 149 ? 23.753 19.345 -42.663 1.00 73.44 149 ILE A CA 1
ATOM 1204 C C . ILE A 1 149 ? 25.030 20.000 -43.219 1.00 73.44 149 ILE A C 1
ATOM 1206 O O . ILE A 1 149 ? 25.076 20.363 -44.393 1.00 73.44 149 ILE A O 1
ATOM 1210 N N . ILE A 1 150 ? 26.074 20.140 -42.395 1.00 71.69 150 ILE A N 1
ATOM 1211 C CA . ILE A 1 150 ? 27.348 20.784 -42.763 1.00 71.69 150 ILE A CA 1
ATOM 1212 C C . ILE A 1 150 ? 28.275 19.828 -43.540 1.00 71.69 150 ILE A C 1
ATOM 1214 O O . ILE A 1 150 ? 29.130 20.275 -44.304 1.00 71.69 150 ILE A O 1
ATOM 1218 N N . SER A 1 151 ? 28.130 18.511 -43.378 1.00 67.94 151 SER A N 1
ATOM 1219 C CA . SER A 1 151 ? 28.973 17.495 -44.026 1.00 67.94 151 SER A CA 1
ATOM 1220 C C . SER A 1 151 ? 28.148 16.266 -44.448 1.00 67.94 151 SER A C 1
ATOM 1222 O O . SER A 1 151 ? 28.144 15.252 -43.744 1.00 67.94 151 SER A O 1
ATOM 1224 N N . PRO A 1 152 ? 27.464 16.313 -45.611 1.00 64.19 152 PRO A N 1
ATOM 1225 C CA . PRO A 1 152 ? 26.530 15.265 -46.050 1.00 64.19 152 PRO A CA 1
ATOM 1226 C C . PRO A 1 152 ? 27.195 13.911 -46.360 1.00 64.19 152 PRO A C 1
ATOM 1228 O O . PRO A 1 152 ? 26.515 12.890 -46.447 1.00 64.19 152 PRO A O 1
ATOM 1231 N N . GLU A 1 153 ? 28.523 13.876 -46.485 1.00 59.69 153 GLU A N 1
ATOM 1232 C CA . GLU A 1 153 ? 29.334 12.668 -46.699 1.00 59.69 153 GLU A CA 1
ATOM 1233 C C . GLU A 1 153 ? 29.260 11.683 -45.513 1.00 59.69 153 GLU A C 1
ATOM 1235 O O . GLU A 1 153 ? 29.421 10.476 -45.693 1.00 59.69 153 GLU A O 1
ATOM 1240 N N . LEU A 1 154 ? 28.932 12.164 -44.305 1.00 52.94 154 LEU A N 1
ATOM 1241 C CA . LEU A 1 154 ? 28.788 11.333 -43.101 1.00 52.94 154 LEU A CA 1
ATOM 1242 C C . LEU A 1 154 ? 27.534 10.439 -43.119 1.00 52.94 154 LEU A C 1
ATOM 1244 O O . LEU A 1 154 ? 27.523 9.403 -42.454 1.00 52.94 154 LEU A O 1
ATOM 1248 N N . ASN A 1 155 ? 26.517 10.758 -43.931 1.00 56.47 155 ASN A N 1
ATOM 1249 C CA . ASN A 1 155 ? 25.326 9.909 -44.080 1.00 56.47 155 ASN A CA 1
ATOM 1250 C C . ASN A 1 155 ? 25.650 8.539 -44.701 1.00 56.47 155 ASN A C 1
ATOM 1252 O O . ASN A 1 155 ? 24.922 7.576 -44.478 1.00 56.47 155 ASN A O 1
ATOM 1256 N N . GLN A 1 156 ? 26.766 8.415 -45.428 1.00 53.47 156 GLN A N 1
ATOM 1257 C CA . GLN A 1 156 ? 27.204 7.148 -46.025 1.00 53.47 156 GLN A CA 1
ATOM 1258 C C . GLN A 1 156 ? 27.732 6.132 -44.990 1.00 53.47 156 GLN A C 1
ATOM 1260 O O . GLN A 1 156 ? 27.855 4.949 -45.307 1.00 53.47 156 GLN A O 1
ATOM 1265 N N . TYR A 1 157 ? 28.034 6.566 -43.758 1.00 48.91 157 TYR A N 1
ATOM 1266 C CA . TYR A 1 157 ? 28.530 5.701 -42.676 1.00 48.91 157 TYR A CA 1
ATOM 1267 C C . TYR A 1 157 ? 27.430 5.186 -41.730 1.00 48.91 157 TYR A C 1
ATOM 1269 O O . TYR A 1 157 ? 27.658 4.214 -41.008 1.00 48.91 157 TYR A O 1
ATOM 1277 N N . GLN A 1 158 ? 26.237 5.787 -41.740 1.00 51.31 158 GLN A N 1
ATOM 1278 C CA . GLN A 1 158 ? 25.151 5.444 -40.812 1.00 51.31 158 GLN A CA 1
ATOM 1279 C C . GLN A 1 158 ? 24.444 4.128 -41.186 1.00 51.31 158 GLN A C 1
ATOM 1281 O O . GLN A 1 158 ? 24.076 3.351 -40.309 1.00 51.31 158 GLN A O 1
ATOM 1286 N N . ASP A 1 159 ? 24.386 3.815 -42.481 1.00 50.28 159 ASP A N 1
ATOM 1287 C CA . ASP A 1 159 ? 23.676 2.655 -43.048 1.00 50.28 159 ASP A CA 1
ATOM 1288 C C . ASP A 1 159 ? 24.356 1.292 -42.770 1.00 50.28 159 ASP A C 1
ATOM 1290 O O . ASP A 1 159 ? 23.793 0.227 -43.002 1.00 50.28 159 ASP A O 1
ATOM 1294 N N . LYS A 1 160 ? 25.590 1.287 -42.241 1.00 51.59 160 LYS A N 1
ATOM 1295 C CA . LYS A 1 160 ? 26.345 0.049 -41.947 1.00 51.59 160 LYS A CA 1
ATOM 1296 C C . LYS A 1 160 ? 26.279 -0.410 -40.487 1.00 51.59 160 LYS A C 1
ATOM 1298 O O . LYS A 1 160 ? 26.744 -1.506 -40.189 1.00 51.59 160 LYS A O 1
ATOM 1303 N N . SER A 1 161 ? 25.725 0.401 -39.585 1.00 50.03 161 SER A N 1
ATOM 1304 C CA . SER A 1 161 ? 25.830 0.186 -38.129 1.00 50.03 161 SER A CA 1
ATOM 1305 C C . SER A 1 161 ? 24.551 -0.357 -37.473 1.00 50.03 161 SER A C 1
ATOM 1307 O O . SER A 1 161 ? 24.581 -0.716 -36.301 1.00 50.03 161 SER A O 1
ATOM 1309 N N . GLN A 1 162 ? 23.437 -0.427 -38.211 1.00 54.88 162 GLN A N 1
ATOM 1310 C CA . GLN A 1 162 ? 22.112 -0.849 -37.721 1.00 54.88 162 GLN A CA 1
ATOM 1311 C C . GLN A 1 162 ? 21.742 -2.301 -38.072 1.00 54.88 162 GLN A C 1
ATOM 1313 O O . GLN A 1 162 ? 20.590 -2.691 -37.923 1.00 54.88 162 GLN A O 1
ATOM 1318 N N . GLN A 1 163 ? 22.693 -3.115 -38.539 1.00 63.12 163 GLN A N 1
ATOM 1319 C CA . GLN A 1 163 ? 22.429 -4.518 -38.863 1.00 63.12 163 GLN A CA 1
ATOM 1320 C C . GLN A 1 163 ? 22.764 -5.434 -37.683 1.00 63.12 163 GLN A C 1
ATOM 1322 O O . GLN A 1 163 ? 23.870 -5.394 -37.137 1.00 63.12 163 GLN A O 1
ATOM 1327 N N . LEU A 1 164 ? 21.819 -6.301 -37.315 1.00 68.69 164 LEU A N 1
ATOM 1328 C CA . LEU A 1 164 ? 22.045 -7.378 -36.354 1.00 68.69 164 LEU A CA 1
ATOM 1329 C C . LEU A 1 164 ? 23.186 -8.275 -36.844 1.00 68.69 164 LEU A C 1
ATOM 1331 O O . LEU A 1 164 ? 23.210 -8.718 -37.994 1.00 68.69 164 LEU A O 1
ATOM 1335 N N . SER A 1 165 ? 24.130 -8.581 -35.951 1.00 76.75 165 SER A N 1
ATOM 1336 C CA . SER A 1 165 ? 25.227 -9.501 -36.259 1.00 76.75 165 SER A CA 1
ATOM 1337 C C . SER A 1 165 ? 24.674 -10.842 -36.745 1.00 76.75 165 SER A C 1
ATOM 1339 O O . SER A 1 165 ? 23.778 -11.413 -36.119 1.00 76.75 165 SER A O 1
ATOM 1341 N N . SER A 1 166 ? 25.254 -11.391 -37.818 1.00 73.19 166 SER A N 1
ATOM 1342 C CA . SER A 1 166 ? 24.860 -12.692 -38.388 1.00 73.19 166 SER A CA 1
ATOM 1343 C C . SER A 1 166 ? 24.795 -13.803 -37.335 1.00 73.19 166 SER A C 1
ATOM 1345 O O . SER A 1 166 ? 23.966 -14.703 -37.441 1.00 73.19 166 SER A O 1
ATOM 1347 N N . LYS A 1 167 ? 25.659 -13.738 -36.316 1.00 79.75 167 LYS A N 1
ATOM 1348 C CA . LYS A 1 167 ? 25.691 -14.706 -35.217 1.00 79.75 167 LYS A CA 1
ATOM 1349 C C . LYS A 1 167 ? 24.463 -14.591 -34.307 1.00 79.75 167 LYS A C 1
ATOM 1351 O O . LYS A 1 167 ? 23.955 -15.603 -33.837 1.00 79.75 167 LYS A O 1
ATOM 1356 N N . ASN A 1 168 ? 23.976 -13.376 -34.081 1.00 80.69 168 ASN A N 1
ATOM 1357 C CA . ASN A 1 168 ? 22.843 -13.116 -33.198 1.00 80.69 168 ASN A CA 1
ATOM 1358 C C . ASN A 1 168 ? 21.530 -13.530 -33.871 1.00 80.69 168 ASN A C 1
ATOM 1360 O O . ASN A 1 168 ? 20.695 -14.164 -33.236 1.00 80.69 168 ASN A O 1
ATOM 1364 N N . VAL A 1 169 ? 21.388 -13.274 -35.178 1.00 83.31 169 VAL A N 1
ATOM 1365 C CA . VAL A 1 169 ? 20.237 -13.756 -35.963 1.00 83.31 169 VAL A CA 1
ATOM 1366 C C . VAL A 1 169 ? 20.156 -15.284 -35.920 1.00 83.31 169 VAL A C 1
ATOM 1368 O O . VAL A 1 169 ? 19.098 -15.838 -35.637 1.00 83.31 169 VAL A O 1
ATOM 1371 N N . GLU A 1 170 ? 21.275 -15.979 -36.137 1.00 84.69 170 GLU A N 1
ATOM 1372 C CA . GLU A 1 170 ? 21.325 -17.446 -36.068 1.00 84.69 170 GLU A CA 1
ATOM 1373 C C . GLU A 1 170 ? 20.971 -17.980 -34.675 1.00 84.69 170 GLU A C 1
ATOM 1375 O O . GLU A 1 170 ? 20.207 -18.941 -34.567 1.00 84.69 170 GLU A O 1
ATOM 1380 N N . GLN A 1 171 ? 21.468 -17.334 -33.617 1.00 79.56 171 GLN A N 1
ATOM 1381 C CA . GLN A 1 171 ? 21.162 -17.716 -32.241 1.00 79.56 171 GLN A CA 1
ATOM 1382 C C . GLN A 1 171 ? 19.669 -17.558 -31.928 1.00 79.56 171 GLN A C 1
ATOM 1384 O O . GLN A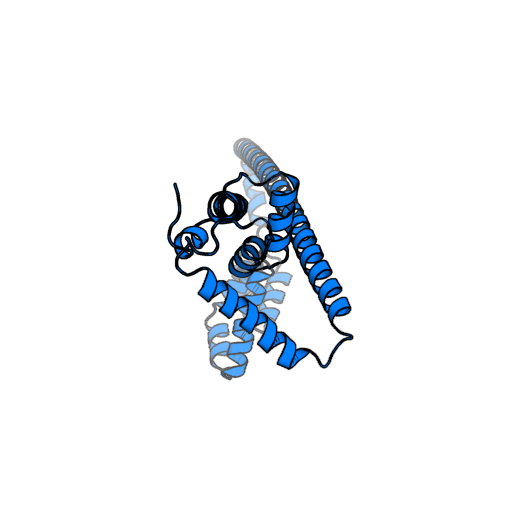 1 171 ? 19.055 -18.477 -31.396 1.00 79.56 171 GLN A O 1
ATOM 1389 N N . VAL A 1 172 ? 19.055 -16.438 -32.315 1.00 81.06 172 VAL A N 1
ATOM 1390 C CA . VAL A 1 172 ? 17.626 -16.184 -32.074 1.00 81.06 172 VAL A CA 1
ATOM 1391 C C . VAL A 1 172 ? 16.738 -17.167 -32.847 1.00 81.06 172 VAL A C 1
ATOM 1393 O O . VAL A 1 172 ? 15.742 -17.655 -32.313 1.00 81.06 172 VAL A O 1
ATOM 1396 N N . PHE A 1 173 ? 17.115 -17.520 -34.078 1.00 84.19 173 PHE A N 1
ATOM 1397 C CA . PHE A 1 173 ? 16.431 -18.558 -34.855 1.00 84.19 173 PHE A CA 1
ATOM 1398 C C . PHE A 1 173 ? 16.479 -19.926 -34.157 1.00 84.19 173 PHE A C 1
ATOM 1400 O O . PHE A 1 173 ? 15.448 -20.596 -34.037 1.00 84.19 173 PHE A O 1
ATOM 1407 N N . MET A 1 174 ? 17.652 -20.314 -33.646 1.00 79.25 174 MET A N 1
ATOM 1408 C CA . MET A 1 174 ? 17.817 -21.552 -32.881 1.00 79.25 174 MET A CA 1
ATOM 1409 C C . MET A 1 174 ? 16.995 -21.540 -31.591 1.00 79.25 174 MET A C 1
ATOM 1411 O O . MET A 1 174 ? 16.314 -22.522 -31.305 1.00 79.25 174 MET A O 1
ATOM 1415 N N . ASP A 1 175 ? 17.005 -20.432 -30.852 1.00 78.81 175 ASP A N 1
ATOM 1416 C CA . ASP A 1 175 ? 16.281 -20.301 -29.586 1.00 78.81 175 ASP A CA 1
ATOM 1417 C C . ASP A 1 175 ? 14.754 -20.399 -29.770 1.00 78.81 175 ASP A C 1
ATOM 1419 O O . ASP A 1 175 ? 14.071 -21.004 -28.946 1.00 78.81 175 ASP A O 1
ATOM 1423 N N . VAL A 1 176 ? 14.202 -19.797 -30.834 1.00 78.19 176 VAL A N 1
ATOM 1424 C CA . VAL A 1 176 ? 12.742 -19.686 -31.031 1.00 78.19 176 VAL A CA 1
ATOM 1425 C C . VAL A 1 176 ? 12.171 -20.842 -31.852 1.00 78.19 176 VAL A C 1
ATOM 1427 O O . VAL A 1 176 ? 11.123 -21.391 -31.512 1.00 78.19 176 VAL A O 1
ATOM 1430 N N . LEU A 1 177 ? 12.835 -21.223 -32.946 1.00 79.38 177 LEU A N 1
ATOM 1431 C CA . LEU A 1 177 ? 12.330 -22.234 -33.883 1.00 79.38 177 LEU A CA 1
ATOM 1432 C C . LEU A 1 177 ? 13.023 -23.595 -33.744 1.00 79.38 177 LEU A C 1
ATOM 1434 O O . LEU A 1 177 ? 12.549 -24.569 -34.346 1.00 79.38 177 LEU A O 1
ATOM 1438 N N . GLY A 1 178 ? 14.112 -23.681 -32.969 1.00 75.69 178 GLY A N 1
ATOM 1439 C CA . GLY A 1 178 ? 14.919 -24.895 -32.806 1.00 75.69 178 GLY A CA 1
ATOM 1440 C C . GLY A 1 178 ? 15.775 -25.235 -34.030 1.00 75.69 178 GLY A C 1
ATOM 1441 O O . GLY A 1 178 ? 16.230 -26.370 -34.161 1.00 75.69 178 GLY A O 1
ATOM 1442 N N . ARG A 1 179 ? 15.940 -24.291 -34.967 1.00 81.69 179 ARG A N 1
ATOM 1443 C CA . ARG A 1 179 ? 16.672 -24.464 -36.231 1.00 81.69 179 ARG A CA 1
ATOM 1444 C C . ARG A 1 179 ? 17.293 -23.144 -36.683 1.00 81.69 179 ARG A C 1
ATOM 1446 O O . ARG A 1 179 ? 16.799 -22.084 -36.323 1.00 81.69 179 ARG A O 1
ATOM 1453 N N . GLY A 1 180 ? 18.322 -23.210 -37.525 1.00 85.38 180 GLY A N 1
ATOM 1454 C CA . GLY A 1 180 ? 18.908 -22.021 -38.147 1.00 85.38 180 GLY A CA 1
ATOM 1455 C C . GLY A 1 180 ? 18.029 -21.413 -39.256 1.00 85.38 180 GLY A C 1
ATOM 1456 O O . GLY A 1 180 ? 17.048 -22.041 -39.685 1.00 85.38 180 GLY A O 1
ATOM 1457 N N . PRO A 1 181 ? 18.385 -20.208 -39.747 1.00 86.25 181 PRO A N 1
ATOM 1458 C CA . PRO A 1 181 ? 17.742 -19.582 -40.900 1.00 86.25 181 PRO A CA 1
ATOM 1459 C C . PRO A 1 181 ? 17.795 -20.503 -42.120 1.00 86.25 181 PRO A C 1
ATOM 1461 O O . PRO A 1 181 ? 18.803 -21.161 -42.365 1.00 86.25 181 PRO A O 1
ATOM 1464 N N . GLU A 1 182 ? 16.710 -20.545 -42.890 1.00 83.81 182 GLU A N 1
ATOM 1465 C CA . GLU A 1 182 ? 16.574 -21.462 -44.031 1.00 83.81 182 GLU A CA 1
ATOM 1466 C C . GLU A 1 182 ? 17.510 -21.110 -45.194 1.00 83.81 182 GLU A C 1
ATOM 1468 O O . GLU A 1 182 ? 17.970 -21.989 -45.919 1.00 83.81 182 GLU A O 1
ATOM 1473 N N . SER A 1 183 ? 17.828 -19.823 -45.346 1.00 83.56 183 SER A N 1
ATOM 1474 C CA . SER A 1 183 ? 18.714 -19.335 -46.394 1.00 83.56 183 SER A CA 1
ATOM 1475 C C . SER A 1 183 ? 19.470 -18.077 -45.963 1.00 83.56 183 SER A C 1
ATOM 1477 O O . SER A 1 183 ? 19.146 -17.431 -44.958 1.00 83.56 183 SER A O 1
ATOM 1479 N N . VAL A 1 184 ? 20.500 -17.720 -46.733 1.00 78.44 184 VAL A N 1
ATOM 1480 C CA . VAL A 1 184 ? 21.289 -16.502 -46.500 1.00 78.44 184 VAL A CA 1
ATOM 1481 C C . VAL A 1 184 ? 20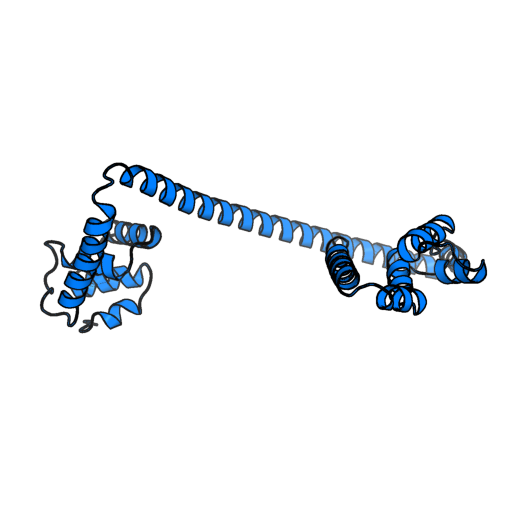.428 -15.256 -46.724 1.00 78.44 184 VAL A C 1
ATOM 1483 O O . VAL A 1 184 ? 20.594 -14.265 -46.024 1.00 78.44 184 VAL A O 1
ATOM 1486 N N . GLU A 1 185 ? 19.456 -15.322 -47.631 1.00 78.25 185 GLU A N 1
ATOM 1487 C CA . GLU A 1 185 ? 18.490 -14.255 -47.897 1.00 78.25 185 GLU A CA 1
ATOM 1488 C C . GLU A 1 185 ? 17.564 -14.033 -46.700 1.00 78.25 185 GLU A C 1
ATOM 1490 O O . GLU A 1 185 ? 17.374 -12.892 -46.288 1.00 78.25 185 GLU A O 1
ATOM 1495 N N . VAL A 1 186 ? 17.053 -15.112 -46.094 1.00 79.50 186 VAL A N 1
ATOM 1496 C CA . VAL A 1 186 ? 16.253 -15.039 -44.859 1.00 79.50 186 VAL A CA 1
ATOM 1497 C C . VAL A 1 186 ? 17.087 -14.423 -43.736 1.00 79.50 186 VAL A C 1
ATOM 1499 O O . VAL A 1 186 ? 16.635 -13.512 -43.046 1.00 79.50 186 VAL A O 1
ATOM 1502 N N . LYS A 1 187 ? 18.344 -14.852 -43.596 1.00 80.38 187 LYS A N 1
ATOM 1503 C CA . LYS A 1 187 ? 19.263 -14.298 -42.597 1.00 80.38 187 LYS A CA 1
ATOM 1504 C C . LYS A 1 187 ? 19.520 -12.804 -42.805 1.00 80.38 187 LYS A C 1
ATOM 1506 O O . LYS A 1 187 ? 19.446 -12.043 -41.848 1.00 80.38 187 LYS A O 1
ATOM 1511 N N . ASN A 1 188 ? 19.773 -12.382 -44.041 1.00 79.31 188 ASN A N 1
ATOM 1512 C CA . ASN A 1 188 ? 20.025 -10.982 -44.377 1.00 79.31 188 ASN A CA 1
ATOM 1513 C C . ASN A 1 188 ? 18.771 -10.121 -44.207 1.00 79.31 188 ASN A C 1
ATOM 1515 O O . ASN A 1 188 ? 18.872 -9.001 -43.726 1.00 79.31 188 ASN A O 1
ATOM 1519 N N . HIS A 1 189 ? 17.593 -10.645 -44.548 1.00 80.88 189 HIS A N 1
ATOM 1520 C CA . HIS A 1 189 ? 16.325 -9.951 -44.348 1.00 80.88 189 HIS A CA 1
ATOM 1521 C C . HIS A 1 189 ? 16.064 -9.674 -42.862 1.00 80.88 189 HIS A C 1
ATOM 1523 O O . HIS A 1 189 ? 15.720 -8.559 -42.485 1.00 80.88 189 HIS A O 1
ATOM 1529 N N . HIS A 1 190 ? 16.302 -10.668 -42.006 1.00 79.50 190 HIS A N 1
ATOM 1530 C CA . HIS A 1 190 ? 16.145 -10.530 -40.559 1.00 79.50 190 HIS A CA 1
ATOM 1531 C C . HIS A 1 190 ? 17.288 -9.766 -39.880 1.00 79.50 190 HIS A C 1
ATOM 1533 O O . HIS A 1 190 ? 17.093 -9.237 -38.789 1.00 79.50 190 HIS A O 1
ATOM 1539 N N . ALA A 1 191 ? 18.453 -9.655 -40.526 1.00 81.81 191 ALA A N 1
ATOM 1540 C CA . ALA A 1 191 ? 19.555 -8.821 -40.057 1.00 81.81 191 ALA A CA 1
ATOM 1541 C C . ALA A 1 191 ? 19.265 -7.314 -40.171 1.00 81.81 191 ALA A C 1
ATOM 1543 O O . ALA A 1 191 ? 19.946 -6.524 -39.527 1.00 81.81 191 ALA A O 1
ATOM 1544 N N . LEU A 1 192 ? 18.256 -6.918 -40.959 1.00 79.25 192 LEU A N 1
ATOM 1545 C CA . LEU A 1 192 ? 17.804 -5.527 -41.102 1.00 79.25 192 LEU A CA 1
ATOM 1546 C C . LEU A 1 192 ? 16.883 -5.062 -39.963 1.00 79.25 192 LEU A C 1
ATOM 1548 O O . LEU A 1 192 ? 16.473 -3.905 -39.953 1.00 79.25 192 LEU A O 1
ATOM 1552 N N . LEU A 1 193 ? 16.506 -5.952 -39.041 1.00 78.50 193 LEU A N 1
ATOM 1553 C CA . LEU A 1 193 ? 15.643 -5.593 -37.920 1.00 78.50 193 LEU A CA 1
ATOM 1554 C C . LEU A 1 193 ? 16.406 -4.779 -36.872 1.00 78.50 193 LEU A C 1
ATOM 1556 O O . LEU A 1 193 ? 17.580 -5.022 -36.604 1.00 78.50 193 LEU A O 1
ATOM 1560 N N . GLU A 1 194 ? 15.695 -3.843 -36.244 1.00 72.25 194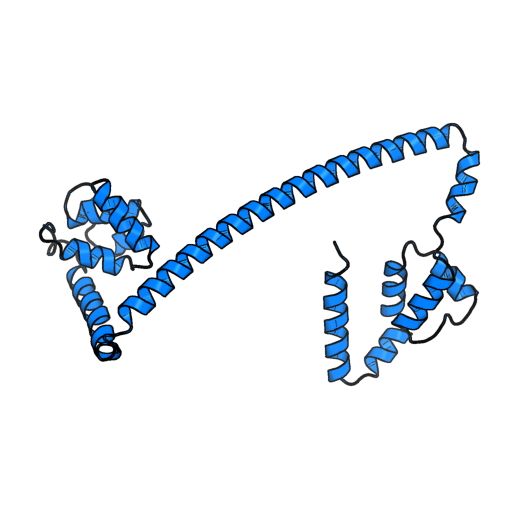 GLU A N 1
ATOM 1561 C CA . GLU A 1 194 ? 16.268 -2.857 -35.320 1.00 72.25 194 GLU A CA 1
ATOM 1562 C C . GLU A 1 194 ? 16.807 -3.476 -34.016 1.00 72.25 194 GLU A C 1
ATOM 1564 O O . GLU A 1 194 ? 17.659 -2.884 -33.356 1.00 72.25 194 GLU A O 1
ATOM 1569 N N . SER A 1 195 ? 16.322 -4.663 -33.622 1.00 77.62 195 SER A N 1
ATOM 1570 C CA . SER A 1 195 ? 16.744 -5.348 -32.393 1.00 77.62 195 SER A CA 1
ATOM 1571 C C . SER A 1 195 ? 16.502 -6.864 -32.421 1.00 77.62 195 SER A C 1
ATOM 1573 O O . SER A 1 195 ? 15.665 -7.376 -33.169 1.00 77.62 195 SER A O 1
ATOM 1575 N N . GLU A 1 196 ? 17.201 -7.599 -31.547 1.00 77.56 196 GLU A N 1
ATOM 1576 C CA . GLU A 1 196 ? 16.969 -9.040 -31.341 1.00 77.56 196 GLU A CA 1
ATOM 1577 C C . GLU A 1 196 ? 15.549 -9.330 -30.845 1.00 77.56 196 GLU A C 1
ATOM 1579 O O . GLU A 1 196 ? 14.982 -10.375 -31.161 1.00 77.56 196 GLU A O 1
ATOM 1584 N N . GLN A 1 197 ? 14.963 -8.397 -30.094 1.00 75.38 197 GLN A N 1
ATOM 1585 C CA . GLN A 1 197 ? 13.605 -8.513 -29.580 1.00 75.38 197 GLN A CA 1
ATOM 1586 C C . GLN A 1 197 ? 12.575 -8.444 -30.712 1.00 75.38 197 GLN A C 1
ATOM 1588 O O . GLN A 1 197 ? 11.713 -9.318 -30.807 1.00 75.38 197 GLN A O 1
ATOM 1593 N N . ALA A 1 198 ? 12.731 -7.487 -31.631 1.00 77.25 198 ALA A N 1
ATOM 1594 C CA . ALA A 1 198 ? 11.896 -7.401 -32.827 1.00 77.25 198 ALA A CA 1
ATOM 1595 C C . ALA A 1 198 ? 11.984 -8.690 -33.666 1.00 77.25 198 ALA A C 1
ATOM 1597 O O . ALA A 1 198 ? 10.975 -9.189 -34.163 1.00 77.25 198 ALA A O 1
ATOM 1598 N N . LEU A 1 199 ? 13.177 -9.289 -33.769 1.00 82.94 199 LEU A N 1
ATOM 1599 C CA . LEU A 1 199 ? 13.350 -10.584 -34.428 1.00 82.94 199 LEU A CA 1
ATOM 1600 C C . LEU A 1 199 ? 12.610 -11.717 -33.698 1.00 82.94 199 LEU A C 1
ATOM 1602 O O . LEU A 1 199 ? 11.913 -12.500 -34.345 1.00 82.94 199 LEU A O 1
ATOM 1606 N N . ARG A 1 200 ? 12.714 -11.808 -32.367 1.00 82.38 200 ARG A N 1
ATOM 1607 C CA . ARG A 1 200 ? 11.999 -12.823 -31.570 1.00 82.38 200 ARG A CA 1
ATOM 1608 C C . ARG A 1 200 ? 10.487 -12.735 -31.777 1.00 82.38 200 ARG A C 1
ATOM 1610 O O . ARG A 1 200 ? 9.847 -13.760 -32.003 1.00 82.38 200 ARG A O 1
ATOM 1617 N N . GLU A 1 201 ? 9.929 -11.530 -31.763 1.00 80.38 201 GLU A N 1
ATOM 1618 C CA . GLU A 1 201 ? 8.494 -11.294 -31.959 1.00 80.38 201 GLU A CA 1
ATOM 1619 C C . GLU A 1 201 ? 8.021 -11.716 -33.351 1.00 80.38 201 GLU A C 1
ATOM 1621 O O . GLU A 1 201 ? 7.025 -12.433 -33.479 1.00 80.38 201 GLU A O 1
ATOM 1626 N N . VAL A 1 202 ? 8.774 -11.356 -34.394 1.00 84.88 202 VAL A N 1
ATOM 1627 C CA . VAL A 1 202 ? 8.481 -11.769 -35.774 1.00 84.88 202 VAL A CA 1
ATOM 1628 C C . VAL A 1 202 ? 8.478 -13.296 -35.906 1.00 84.88 202 VAL A C 1
ATOM 1630 O O . VAL A 1 202 ? 7.585 -13.857 -36.545 1.00 84.88 202 VAL A O 1
ATOM 1633 N N . LEU A 1 203 ? 9.431 -13.990 -35.275 1.00 83.75 203 LEU A N 1
ATOM 1634 C CA . LEU A 1 203 ? 9.507 -15.452 -35.326 1.00 83.75 203 LEU A CA 1
ATOM 1635 C C . LEU A 1 203 ? 8.382 -16.134 -34.537 1.00 83.75 203 LEU A C 1
ATOM 1637 O O . LEU A 1 203 ? 7.829 -17.123 -35.020 1.00 83.75 203 LEU A O 1
ATOM 1641 N N . ILE A 1 204 ? 7.994 -15.604 -33.374 1.00 79.88 204 ILE A N 1
ATOM 1642 C CA . ILE A 1 204 ? 6.866 -16.116 -32.572 1.00 79.88 204 ILE A CA 1
ATOM 1643 C C . ILE A 1 204 ? 5.536 -15.942 -33.322 1.00 79.88 204 ILE A C 1
ATOM 1645 O O . ILE A 1 204 ? 4.671 -16.821 -33.289 1.00 79.88 204 ILE A O 1
ATOM 1649 N N . CYS A 1 205 ? 5.374 -14.837 -34.050 1.00 77.62 205 CYS A N 1
ATOM 1650 C CA . CYS A 1 205 ? 4.196 -14.572 -34.876 1.00 77.62 205 CYS A CA 1
ATOM 1651 C C . CYS A 1 205 ? 4.202 -15.322 -36.222 1.00 77.62 205 CYS A C 1
ATOM 1653 O O . CYS A 1 205 ? 3.220 -15.256 -36.963 1.00 77.62 205 CYS A O 1
ATOM 1655 N N . SER A 1 206 ? 5.275 -16.047 -36.557 1.00 82.31 206 SER A N 1
ATOM 1656 C CA . SER A 1 206 ? 5.376 -16.773 -37.826 1.00 82.31 206 SER A CA 1
ATOM 1657 C C . SER A 1 206 ? 4.396 -17.949 -37.909 1.00 82.31 206 SER A C 1
ATOM 1659 O O . SER A 1 206 ? 4.109 -18.634 -36.923 1.00 82.31 206 SER A O 1
ATOM 1661 N N . ALA A 1 207 ? 3.920 -18.242 -39.122 1.00 77.19 207 ALA A N 1
ATOM 1662 C CA . ALA A 1 207 ? 3.017 -19.366 -39.369 1.00 77.19 207 ALA A CA 1
ATOM 1663 C C . ALA A 1 207 ? 3.627 -20.720 -38.953 1.00 77.19 207 ALA A C 1
ATOM 1665 O O . ALA A 1 207 ? 2.904 -21.612 -38.507 1.00 77.19 207 ALA A O 1
ATOM 1666 N N . GLU A 1 208 ? 4.952 -20.869 -39.051 1.00 80.06 208 GLU A N 1
ATOM 1667 C CA . GLU A 1 208 ? 5.666 -22.067 -38.599 1.00 80.06 208 GLU A CA 1
ATOM 1668 C C . GLU A 1 208 ? 5.572 -22.238 -37.080 1.00 80.06 208 GLU A C 1
ATOM 1670 O O . GLU A 1 208 ? 5.223 -23.321 -36.604 1.00 80.06 208 GLU A O 1
ATOM 1675 N N . PHE A 1 209 ? 5.849 -21.176 -36.318 1.00 78.69 209 PHE A N 1
ATOM 1676 C CA . PHE A 1 209 ? 5.781 -21.223 -34.860 1.00 78.69 209 PHE A CA 1
ATOM 1677 C C . PHE A 1 209 ? 4.349 -21.476 -34.383 1.00 78.69 209 PHE A C 1
ATOM 1679 O O . PHE A 1 209 ? 4.120 -22.350 -33.548 1.00 78.69 209 PHE A O 1
ATOM 1686 N N . GLN A 1 210 ? 3.367 -20.792 -34.977 1.00 77.69 210 GLN A N 1
ATOM 1687 C CA . GLN A 1 210 ? 1.951 -20.985 -34.651 1.00 77.69 210 GLN A CA 1
ATOM 1688 C C . GLN A 1 210 ? 1.464 -22.403 -34.983 1.00 77.69 210 GLN A C 1
ATOM 1690 O O . GLN A 1 210 ? 0.714 -22.997 -34.208 1.00 77.69 210 GLN A O 1
ATOM 1695 N N . SER A 1 211 ? 1.948 -22.997 -36.078 1.00 78.31 211 SER A N 1
ATOM 1696 C CA . SER A 1 211 ? 1.632 -24.387 -36.434 1.00 78.31 211 SER A CA 1
ATOM 1697 C C . SER A 1 211 ? 2.265 -25.392 -35.465 1.00 78.31 211 SER A C 1
ATOM 1699 O O . SER A 1 211 ? 1.602 -26.346 -35.055 1.00 78.31 211 SER A O 1
ATOM 1701 N N . LYS A 1 212 ? 3.519 -25.165 -35.037 1.00 74.88 212 LYS A N 1
ATOM 1702 C CA . LYS A 1 212 ? 4.170 -25.972 -33.988 1.00 74.88 212 LYS A CA 1
ATOM 1703 C C . LYS A 1 212 ? 3.418 -25.866 -32.662 1.00 74.88 212 LYS A C 1
ATOM 1705 O O . LYS A 1 212 ? 3.176 -26.888 -32.026 1.00 74.88 212 LYS A O 1
ATOM 1710 N N . LEU A 1 213 ? 2.993 -24.661 -32.279 1.00 73.69 213 LEU A N 1
ATOM 1711 C CA . LEU A 1 213 ? 2.221 -24.421 -31.060 1.00 73.69 213 LEU A CA 1
ATOM 1712 C C . LEU A 1 213 ? 0.856 -25.124 -31.110 1.00 73.69 213 LEU A C 1
ATOM 1714 O O . LEU A 1 213 ? 0.466 -25.773 -30.141 1.00 73.69 213 LEU A O 1
ATOM 1718 N N . ALA A 1 214 ? 0.151 -25.063 -32.242 1.00 74.62 214 ALA A N 1
ATOM 1719 C CA . ALA A 1 214 ? -1.139 -25.728 -32.431 1.00 74.62 214 ALA A CA 1
ATOM 1720 C C . ALA A 1 214 ? -1.047 -27.265 -32.358 1.00 74.62 214 ALA A C 1
ATOM 1722 O O . ALA A 1 214 ? -1.985 -27.911 -31.887 1.00 74.62 214 ALA A O 1
ATOM 1723 N N . GLY A 1 215 ? 0.085 -27.844 -32.773 1.00 74.69 215 GLY A N 1
ATOM 1724 C CA . GLY A 1 215 ? 0.352 -29.285 -32.699 1.00 74.69 215 GLY A CA 1
ATOM 1725 C C . GLY A 1 215 ? 0.661 -29.817 -31.293 1.00 74.69 215 GLY A C 1
ATOM 1726 O O . GLY A 1 215 ? 0.673 -31.031 -31.090 1.00 74.69 215 GLY A O 1
ATOM 1727 N N . LEU A 1 216 ? 0.899 -28.942 -30.311 1.00 77.69 216 LEU A N 1
ATOM 1728 C CA . LEU A 1 216 ? 1.155 -29.340 -28.927 1.00 77.69 216 LEU A CA 1
ATOM 1729 C C . LEU A 1 216 ? -0.141 -29.718 -28.190 1.00 77.69 216 LEU A C 1
ATOM 1731 O O . LEU A 1 216 ? -1.238 -29.245 -28.510 1.00 77.69 216 LEU A O 1
ATOM 1735 N N . SER A 1 217 ? -0.010 -30.557 -27.157 1.00 76.56 217 SER A N 1
ATOM 1736 C CA . SER A 1 217 ? -1.118 -30.859 -26.241 1.00 76.56 217 SER A CA 1
ATOM 1737 C C . SER A 1 217 ? -1.626 -29.585 -25.555 1.00 76.56 217 SER A C 1
ATOM 1739 O O . SER A 1 217 ? -0.875 -28.628 -25.366 1.00 76.56 217 SER A O 1
ATOM 1741 N N . GLU A 1 218 ? -2.900 -29.573 -25.164 1.00 71.00 218 GLU A N 1
ATOM 1742 C CA . GLU A 1 218 ? -3.537 -28.423 -24.504 1.00 71.00 218 GLU A CA 1
ATOM 1743 C C . GLU A 1 218 ? -2.776 -27.988 -23.236 1.00 71.00 218 GLU A C 1
ATOM 1745 O O . GLU A 1 218 ? -2.544 -26.801 -23.024 1.00 71.00 218 GLU A O 1
ATOM 1750 N N . TYR A 1 219 ? -2.261 -28.958 -22.473 1.00 71.75 219 TYR A N 1
ATOM 1751 C CA . TYR A 1 219 ? -1.414 -28.724 -21.300 1.00 71.75 219 TYR A CA 1
ATOM 1752 C C . TYR A 1 219 ? -0.076 -28.047 -21.640 1.00 71.75 219 TYR A C 1
ATOM 1754 O O . TYR A 1 219 ? 0.339 -27.105 -20.969 1.00 71.75 219 TYR A O 1
ATOM 1762 N N . ALA A 1 220 ? 0.601 -28.497 -22.701 1.00 68.56 220 ALA A N 1
ATOM 1763 C CA . ALA A 1 220 ? 1.863 -27.898 -23.128 1.00 68.56 220 ALA A CA 1
ATOM 1764 C C . ALA A 1 220 ? 1.661 -26.476 -23.679 1.00 68.56 220 ALA A C 1
ATOM 1766 O O . ALA A 1 220 ? 2.477 -25.599 -23.404 1.00 68.56 220 ALA A O 1
ATOM 1767 N N . ARG A 1 221 ? 0.555 -26.220 -24.393 1.00 71.00 221 ARG A N 1
ATOM 1768 C CA . ARG A 1 221 ? 0.200 -24.874 -24.872 1.00 71.00 221 ARG A CA 1
ATOM 1769 C C . ARG A 1 221 ? -0.023 -23.884 -23.730 1.00 71.00 221 ARG A C 1
ATOM 1771 O O . ARG A 1 221 ? 0.510 -22.782 -23.806 1.00 71.00 221 ARG A O 1
ATOM 1778 N N . ASP A 1 222 ? -0.741 -24.276 -22.677 1.00 68.25 222 ASP A N 1
ATOM 1779 C CA . ASP A 1 222 ? -1.014 -23.406 -21.521 1.00 68.25 222 ASP A CA 1
ATOM 1780 C C . ASP A 1 222 ? 0.275 -23.036 -20.758 1.00 68.25 222 ASP A C 1
ATOM 1782 O O . ASP A 1 222 ? 0.486 -21.878 -20.400 1.00 68.25 222 ASP A O 1
ATOM 1786 N N . ILE A 1 223 ? 1.209 -23.982 -20.592 1.00 71.81 223 ILE A N 1
ATOM 1787 C CA . ILE A 1 223 ? 2.527 -23.698 -19.993 1.00 71.81 223 ILE A CA 1
ATOM 1788 C C . ILE A 1 223 ? 3.319 -22.701 -20.847 1.00 71.81 223 ILE A C 1
ATOM 1790 O O . ILE A 1 223 ? 3.857 -21.726 -20.316 1.00 71.81 223 ILE A O 1
ATOM 1794 N N . PHE A 1 224 ? 3.378 -22.923 -22.162 1.00 67.81 224 PHE A N 1
ATOM 1795 C CA . PHE A 1 224 ? 4.112 -22.050 -23.078 1.00 67.81 224 PHE A CA 1
ATOM 1796 C C . PHE A 1 224 ? 3.517 -20.638 -23.140 1.00 67.81 224 PHE A C 1
ATOM 1798 O O . PHE A 1 224 ? 4.261 -19.661 -23.093 1.00 67.81 224 PHE A O 1
ATOM 1805 N N . GLN A 1 225 ? 2.189 -20.509 -23.179 1.00 64.62 225 GLN A N 1
ATOM 1806 C CA . GLN A 1 225 ? 1.515 -19.207 -23.173 1.00 64.62 225 GLN A CA 1
ATOM 1807 C C . GLN A 1 225 ? 1.810 -18.417 -21.895 1.00 64.62 225 GLN A C 1
ATOM 1809 O O . GLN A 1 225 ? 2.139 -17.234 -21.974 1.00 64.62 225 GLN A O 1
ATOM 1814 N N . ARG A 1 226 ? 1.796 -19.073 -20.727 1.00 60.34 226 ARG A N 1
ATOM 1815 C CA . ARG A 1 226 ? 2.167 -18.431 -19.455 1.00 60.34 226 ARG A CA 1
ATOM 1816 C C . ARG A 1 226 ? 3.624 -17.975 -19.440 1.00 60.34 226 ARG A C 1
ATOM 1818 O O . ARG A 1 226 ? 3.909 -16.893 -18.941 1.00 60.34 226 ARG A O 1
ATOM 1825 N N . GLN A 1 227 ? 4.545 -18.761 -19.996 1.00 61.81 227 GLN A N 1
ATOM 1826 C CA . GLN A 1 227 ? 5.962 -18.387 -20.048 1.00 61.81 227 GLN A CA 1
ATOM 1827 C C . GLN A 1 227 ? 6.234 -17.204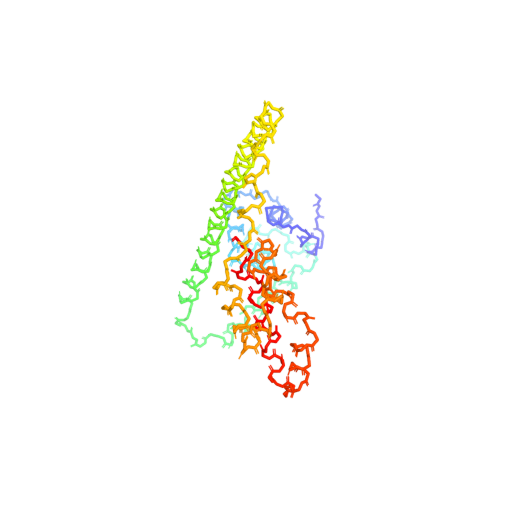 -20.984 1.00 61.81 227 GLN A C 1
ATOM 1829 O O . GLN A 1 227 ? 7.007 -16.326 -20.612 1.00 61.81 227 GLN A O 1
ATOM 1834 N N . ILE A 1 228 ? 5.567 -17.126 -22.141 1.00 60.88 228 ILE A N 1
ATOM 1835 C CA . ILE A 1 228 ? 5.652 -15.961 -23.041 1.00 60.88 228 ILE A CA 1
ATOM 1836 C C . ILE A 1 228 ? 5.133 -14.700 -22.334 1.00 60.88 228 ILE A C 1
ATOM 1838 O O . ILE A 1 228 ? 5.753 -13.642 -22.411 1.00 60.88 228 ILE A O 1
ATOM 1842 N N . GLN A 1 229 ? 4.032 -14.823 -21.588 1.00 56.34 229 GLN A N 1
ATOM 1843 C CA . GLN A 1 229 ? 3.421 -13.711 -20.859 1.00 56.34 229 GLN A CA 1
ATOM 1844 C C . GLN A 1 229 ? 4.284 -13.226 -19.681 1.00 56.34 229 GLN A C 1
ATOM 1846 O O . GLN A 1 229 ? 4.316 -12.034 -19.402 1.00 56.34 229 GLN A O 1
ATOM 1851 N N . ILE A 1 230 ? 5.018 -14.130 -19.021 1.00 46.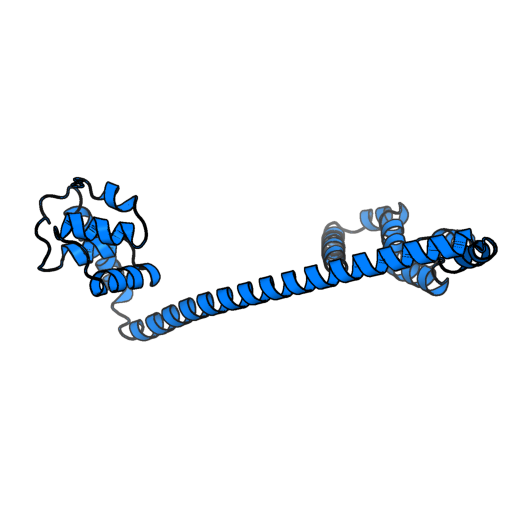09 230 ILE A N 1
ATOM 1852 C CA . ILE A 1 230 ? 5.977 -13.793 -17.956 1.00 46.09 230 ILE A CA 1
ATOM 1853 C C . ILE A 1 230 ? 7.254 -13.170 -18.541 1.00 46.09 230 ILE A C 1
ATOM 1855 O O . ILE A 1 230 ? 7.737 -12.173 -18.014 1.00 46.09 230 ILE A O 1
ATOM 1859 N N . ALA A 1 231 ? 7.781 -13.707 -19.646 1.00 44.69 231 ALA A N 1
ATOM 1860 C CA . ALA A 1 231 ? 8.988 -13.185 -20.290 1.00 44.69 231 ALA A CA 1
ATOM 1861 C C . ALA A 1 231 ? 8.787 -11.776 -20.880 1.00 44.69 231 ALA A C 1
ATOM 1863 O O . ALA A 1 231 ? 9.703 -10.958 -20.835 1.00 44.69 231 ALA A O 1
ATOM 1864 N N . GLY A 1 232 ? 7.579 -11.462 -21.364 1.00 44.28 232 GLY A N 1
ATOM 1865 C CA . GLY A 1 232 ? 7.208 -10.109 -21.798 1.00 44.28 232 GLY A CA 1
ATOM 1866 C C . GLY A 1 232 ? 7.159 -9.069 -20.669 1.00 44.28 232 GLY A C 1
ATOM 1867 O O . GLY A 1 232 ? 7.210 -7.879 -20.949 1.00 44.28 232 GLY A O 1
ATOM 1868 N N . VAL A 1 233 ? 7.095 -9.498 -19.402 1.00 37.91 233 VAL A N 1
ATOM 1869 C CA . VAL A 1 233 ? 7.115 -8.613 -18.221 1.00 37.91 233 VAL A CA 1
ATOM 1870 C C . VAL A 1 233 ? 8.539 -8.402 -17.692 1.00 37.91 233 VAL A C 1
ATOM 1872 O O . VAL A 1 233 ? 8.813 -7.381 -17.077 1.00 37.91 233 VAL A O 1
ATOM 1875 N N . THR A 1 234 ? 9.469 -9.330 -17.935 1.00 35.34 234 THR A N 1
ATOM 1876 C CA . THR A 1 234 ? 10.828 -9.277 -17.359 1.00 35.34 234 THR A CA 1
ATOM 1877 C C . THR A 1 234 ? 11.864 -8.522 -18.196 1.00 35.34 234 THR A C 1
ATOM 1879 O O . THR A 1 234 ? 12.966 -8.303 -17.710 1.00 35.34 234 THR A O 1
ATOM 1882 N N . TYR A 1 235 ? 11.547 -8.155 -19.439 1.00 38.28 235 TYR A N 1
ATOM 1883 C CA . TYR A 1 235 ? 12.455 -7.429 -20.346 1.00 38.28 235 TYR A CA 1
ATOM 1884 C C . TYR A 1 235 ? 11.973 -6.010 -20.695 1.00 38.28 235 TYR A C 1
ATOM 1886 O O . TYR A 1 235 ? 12.538 -5.372 -21.579 1.00 38.28 235 TYR A O 1
ATOM 1894 N N . GLY A 1 236 ? 10.934 -5.525 -20.010 1.00 35.94 236 GLY A N 1
ATOM 1895 C CA . GLY A 1 236 ? 10.475 -4.140 -20.074 1.00 35.94 236 GLY A CA 1
ATOM 1896 C C . GLY A 1 236 ? 10.804 -3.398 -18.783 1.00 35.94 236 GLY A C 1
ATOM 1897 O O . GLY A 1 236 ? 9.887 -3.124 -18.021 1.00 35.94 236 GLY A O 1
ATOM 1898 N N . ASP A 1 237 ? 12.089 -3.133 -18.546 1.00 32.59 237 ASP A N 1
ATOM 1899 C CA . ASP A 1 237 ? 12.623 -2.137 -17.601 1.00 32.59 237 ASP A CA 1
ATOM 1900 C C . ASP A 1 237 ? 13.984 -1.638 -18.117 1.00 32.59 237 ASP A C 1
ATOM 1902 O O . ASP A 1 237 ? 14.816 -2.493 -18.513 1.00 32.59 237 ASP A O 1
#

InterPro domains:
  IPR025282 Domain of unknown function DUF4214 [PF13946] (15-63)

Organism: NCBI:txid637390

Foldseek 3Di:
DAAQEPVVLVVDDQQRSQQNLCCHFLVDGDDPVRSVVVSVVVVLVDDSLVSSLVSNPPPSGPCCPRHPCNVVSNVVVVVVVVVVCVVCVVCPPCPVVVVVVSVVVSVVVVVVVVVVVVVVVVVVVVVVVVVVVVVVVVVVVVVVVVVCVVPVVCVVVPVPPQFDDLVLQQVLCCVQVVGGQPDPVSSRVLRNDRDSVVSNVCSCPDPNNVVVLVPDDPVVNVVVVVVVVVVVVPPPD

Secondary structure (DSSP, 8-state):
----BHHHHTT--HHHHHHHHIIIIISSPPPHHHHHHHHHHHHTT--HHHHHHHHHHSTT-S-TTTSBTHHHHHHHHHHHHHHHHHHHTT-TTSHHHHHHHHHHHHHHHHHHHHHHHHHHHHHHHHHHHHHHHHHHHHHHHHHHHHHHHH-GGGHHHHTTSSSPPHHHHHHHHHHHHSS--SSHHHHHHHHTSS-HHHHHHHHHTSHHHHHHHHTS-HHHHHHHHHHHHHHHHHS--

Sequence (237 aa):
MTIKNIEELFVHDGSAFVTEVYRNLLKREPDEHGLMYYLGRLAQGYSKAEVIAQLAKSAECETQNEVVGLKKLMVETQRAKSWYWRLFGRCGRMEASFHTVTLKLAQLDIQLARTNQHLAFLQEAVQIATKSHEQYMENIVHQVAQIQIISPELNQYQDKSQQLSSKNVEQVFMDVLGRGPESVEVKNHHALLESEQALREVLICSAEFQSKLAGLSEYARDIFQRQIQIAGVTYGD